Protein AF-A0A4Q9LSF8-F1 (afdb_monomer)

Structure (mmCIF, N/CA/C/O backbone):
data_AF-A0A4Q9LSF8-F1
#
_entry.id   AF-A0A4Q9LSF8-F1
#
loop_
_atom_site.group_PDB
_atom_site.id
_atom_site.type_symbol
_atom_site.label_atom_id
_atom_site.label_alt_id
_atom_site.label_comp_id
_atom_site.label_asym_id
_atom_site.label_entity_id
_atom_site.label_seq_id
_atom_site.pdbx_PDB_ins_code
_atom_site.Cartn_x
_atom_site.Cartn_y
_atom_site.Cartn_z
_atom_site.occupancy
_atom_site.B_iso_or_equiv
_atom_site.auth_seq_id
_atom_site.auth_comp_id
_atom_site.auth_asym_id
_atom_site.auth_atom_id
_atom_site.pdbx_PDB_model_num
ATOM 1 N N . MET A 1 1 ? -13.820 -5.764 39.969 1.00 56.66 1 MET A N 1
ATOM 2 C CA . MET A 1 1 ? -13.776 -4.444 39.281 1.00 56.66 1 MET A CA 1
ATOM 3 C C . MET A 1 1 ? -12.394 -4.063 38.741 1.00 56.66 1 MET A C 1
ATOM 5 O O . MET A 1 1 ? -12.336 -3.647 37.595 1.00 56.66 1 MET A O 1
ATOM 9 N N . LYS A 1 2 ? -11.293 -4.203 39.503 1.00 59.56 2 LYS A N 1
ATOM 10 C CA . LYS A 1 2 ? -9.939 -3.815 39.040 1.00 59.56 2 LYS A CA 1
ATOM 11 C C . LYS A 1 2 ? -9.401 -4.646 37.854 1.00 59.56 2 LYS A C 1
ATOM 13 O O . LYS A 1 2 ? -8.678 -4.097 37.035 1.00 59.56 2 LYS A O 1
ATOM 18 N N . ILE A 1 3 ? -9.777 -5.927 37.745 1.00 64.69 3 ILE A N 1
ATOM 19 C CA . ILE A 1 3 ? -9.325 -6.841 36.671 1.00 64.69 3 ILE A CA 1
ATOM 20 C C . ILE A 1 3 ? -9.907 -6.430 35.307 1.00 64.69 3 ILE A C 1
ATOM 22 O O . ILE A 1 3 ? -9.143 -6.080 34.416 1.00 64.69 3 ILE A O 1
ATOM 26 N N . LYS A 1 4 ? -11.240 -6.299 35.198 1.00 71.06 4 LYS A N 1
ATOM 27 C CA . LYS A 1 4 ? -11.923 -5.825 33.973 1.00 71.06 4 LYS A CA 1
ATOM 28 C C . LYS A 1 4 ? -11.431 -4.460 33.470 1.00 71.06 4 LYS A C 1
ATOM 30 O O . LYS A 1 4 ? -11.462 -4.186 32.277 1.00 71.06 4 LYS A O 1
ATOM 35 N N . GLN A 1 5 ? -10.999 -3.583 34.379 1.00 73.19 5 GLN A N 1
ATOM 36 C CA . GLN A 1 5 ? -10.502 -2.253 34.016 1.00 73.19 5 GLN A CA 1
ATOM 37 C C . GLN A 1 5 ? -9.076 -2.311 33.441 1.00 73.19 5 GLN A C 1
ATOM 39 O O . GLN A 1 5 ? -8.808 -1.658 32.438 1.00 73.19 5 GLN A O 1
ATOM 44 N N . LYS A 1 6 ? -8.199 -3.152 34.010 1.00 77.00 6 LYS A N 1
ATOM 45 C CA . LYS A 1 6 ? -6.859 -3.419 33.456 1.00 77.00 6 LYS A CA 1
ATOM 46 C C . LYS A 1 6 ? -6.913 -4.126 32.099 1.00 77.00 6 LYS A C 1
ATOM 48 O O . LYS A 1 6 ? -6.093 -3.832 31.235 1.00 77.00 6 LYS A O 1
ATOM 53 N N . GLU A 1 7 ? -7.862 -5.043 31.914 1.00 81.94 7 GLU A N 1
ATOM 54 C CA . GLU A 1 7 ? -8.099 -5.697 30.621 1.00 81.94 7 GLU A CA 1
ATOM 55 C C . GLU A 1 7 ? -8.477 -4.661 29.562 1.00 81.94 7 GLU A C 1
ATOM 57 O O . GLU A 1 7 ? -7.779 -4.539 28.564 1.00 81.94 7 GLU A O 1
ATOM 62 N N . LEU A 1 8 ? -9.470 -3.809 29.841 1.00 81.50 8 LEU A N 1
ATOM 63 C CA . LEU A 1 8 ? -9.887 -2.753 28.916 1.00 81.50 8 LEU A CA 1
ATOM 64 C C . LEU A 1 8 ? -8.752 -1.777 28.551 1.00 81.50 8 LEU A C 1
ATOM 66 O O . LEU A 1 8 ? -8.621 -1.394 27.389 1.00 81.50 8 LEU A O 1
ATOM 70 N N . GLU A 1 9 ? -7.924 -1.369 29.517 1.00 83.44 9 GLU A N 1
ATOM 71 C CA . GLU A 1 9 ? -6.750 -0.518 29.261 1.00 83.44 9 GLU A CA 1
ATOM 72 C C . GLU A 1 9 ? -5.745 -1.199 28.322 1.00 83.44 9 GLU A C 1
ATOM 74 O O . GLU A 1 9 ? -5.256 -0.575 27.374 1.00 83.44 9 GLU A O 1
ATOM 79 N N . LYS A 1 10 ? -5.475 -2.493 28.537 1.00 85.56 10 LYS A N 1
ATOM 80 C CA . LYS A 1 10 ? -4.587 -3.292 27.683 1.00 85.56 10 LYS A CA 1
ATOM 81 C C . LYS A 1 10 ? -5.134 -3.389 26.256 1.00 85.56 10 LYS A C 1
ATOM 83 O O . LYS A 1 10 ? -4.373 -3.207 25.302 1.00 85.56 10 LYS A O 1
ATOM 88 N N . SER A 1 11 ? -6.434 -3.612 26.105 1.00 85.94 11 SER A N 1
ATOM 89 C CA . SER A 1 11 ? -7.109 -3.722 24.809 1.00 85.94 11 SER A CA 1
ATOM 90 C C . SER A 1 11 ? -7.107 -2.391 24.061 1.00 85.94 11 SER A C 1
ATOM 92 O O . SER A 1 11 ? -6.753 -2.345 22.883 1.00 85.94 11 SER A O 1
ATOM 94 N N . LEU A 1 12 ? -7.389 -1.275 24.744 1.00 86.69 12 LEU A N 1
ATOM 95 C CA . LEU A 1 12 ? -7.301 0.068 24.159 1.00 86.69 12 LEU A CA 1
ATOM 96 C C . LEU A 1 12 ? -5.871 0.412 23.724 1.00 86.69 12 LEU A C 1
ATOM 98 O O . LEU A 1 12 ? -5.681 0.981 22.649 1.00 86.69 12 LEU A O 1
ATOM 102 N N . LEU A 1 13 ? -4.860 0.036 24.513 1.00 86.69 13 LEU A N 1
ATOM 103 C CA . LEU A 1 13 ? -3.456 0.212 24.142 1.00 86.69 13 LEU A CA 1
ATOM 104 C C . LEU A 1 13 ? -3.092 -0.624 22.906 1.00 86.69 13 LEU A C 1
ATOM 106 O O . LEU A 1 13 ? -2.407 -0.129 22.009 1.00 86.69 13 LEU A O 1
ATOM 110 N N . LYS A 1 14 ? -3.570 -1.873 22.833 1.00 87.31 14 LYS A N 1
ATOM 111 C CA . LYS A 1 14 ? -3.391 -2.748 21.667 1.00 87.31 14 LYS A CA 1
ATOM 112 C C . LYS A 1 14 ? -4.044 -2.143 20.422 1.00 87.31 14 LYS A C 1
ATOM 114 O O . LYS A 1 14 ? -3.377 -2.000 19.402 1.00 87.31 14 LYS A O 1
ATOM 119 N N . ALA A 1 15 ? -5.292 -1.692 20.529 1.00 87.25 15 ALA A N 1
ATOM 120 C CA . ALA A 1 15 ? -6.015 -1.025 19.449 1.00 87.25 15 ALA A CA 1
ATOM 121 C C . ALA A 1 15 ? -5.298 0.241 18.968 1.00 87.25 15 ALA A C 1
ATOM 123 O O . ALA A 1 15 ? -5.149 0.464 17.769 1.00 87.25 15 ALA A O 1
ATOM 124 N N . ASN A 1 16 ? -4.792 1.050 19.903 1.00 88.62 16 ASN A N 1
ATOM 125 C CA . ASN A 1 16 ? -4.020 2.243 19.577 1.00 88.62 16 ASN A CA 1
ATOM 126 C C . ASN A 1 16 ? -2.794 1.898 18.725 1.00 88.62 16 ASN A C 1
ATOM 128 O O . ASN A 1 16 ? -2.563 2.549 17.712 1.00 88.62 16 ASN A O 1
ATOM 132 N N . LYS A 1 17 ? -2.047 0.851 19.102 1.00 86.88 17 LYS A N 1
ATOM 133 C CA . LYS A 1 17 ? -0.884 0.369 18.342 1.00 86.88 17 LYS A CA 1
ATOM 134 C C . LYS A 1 17 ? -1.282 -0.118 16.945 1.00 86.88 17 LYS A C 1
ATOM 136 O O . LYS A 1 17 ? -0.677 0.324 15.974 1.00 86.88 17 LYS A O 1
ATOM 141 N N . VAL A 1 18 ? -2.324 -0.948 16.858 1.00 87.44 18 VAL A N 1
ATOM 142 C CA . VAL A 1 18 ? -2.847 -1.538 15.609 1.00 87.44 18 VAL A CA 1
ATOM 143 C C . VAL A 1 18 ? -3.273 -0.471 14.595 1.00 87.44 18 VAL A C 1
ATOM 145 O O . VAL A 1 18 ? -2.961 -0.583 13.407 1.00 87.44 18 VAL A O 1
ATOM 148 N N . PHE A 1 19 ? -3.959 0.583 15.049 1.00 86.00 19 PHE A N 1
ATOM 149 C CA . PHE A 1 19 ? -4.431 1.653 14.169 1.00 86.00 19 PHE A CA 1
ATOM 150 C C . PHE A 1 19 ? -3.403 2.781 13.952 1.00 86.00 19 PHE A C 1
ATOM 152 O O . PHE A 1 19 ? -3.472 3.436 12.916 1.00 86.00 19 PHE A O 1
ATOM 159 N N . ARG A 1 20 ? -2.445 3.027 14.870 1.00 80.81 20 ARG A N 1
ATOM 160 C CA . ARG A 1 20 ? -1.421 4.088 14.709 1.00 80.81 20 ARG A CA 1
ATOM 161 C C . ARG A 1 20 ? -0.368 3.745 13.668 1.00 80.81 20 ARG A C 1
ATOM 163 O O . ARG A 1 20 ? 0.076 4.651 12.970 1.00 80.81 20 ARG A O 1
ATOM 170 N N . ARG A 1 21 ? 0.118 2.501 13.631 1.00 64.25 21 ARG A N 1
ATOM 171 C CA . ARG A 1 21 ? 1.278 2.127 12.810 1.00 64.25 21 ARG A CA 1
ATOM 172 C C . ARG A 1 21 ? 1.273 0.659 12.392 1.00 64.25 21 ARG A C 1
ATOM 174 O O . ARG A 1 21 ? 0.663 -0.198 13.020 1.00 64.25 21 ARG A O 1
ATOM 181 N N . SER A 1 22 ? 2.012 0.425 11.311 1.00 51.91 22 SER A N 1
ATOM 182 C CA . SER A 1 22 ? 2.206 -0.795 10.529 1.00 51.91 22 SER A CA 1
ATOM 183 C C . SER A 1 22 ? 2.937 -1.932 11.251 1.00 51.91 22 SER A C 1
ATOM 185 O O . SER A 1 22 ? 3.918 -2.463 10.736 1.00 51.91 22 SER A O 1
ATOM 187 N N . ILE A 1 23 ? 2.505 -2.314 12.450 1.00 44.47 23 ILE A N 1
ATOM 188 C CA . ILE A 1 23 ? 3.056 -3.500 13.115 1.00 44.47 23 ILE A CA 1
ATOM 189 C C . ILE A 1 23 ? 2.324 -4.720 12.553 1.00 44.47 23 ILE A C 1
ATOM 191 O O . ILE A 1 23 ? 1.131 -4.875 12.778 1.00 44.47 23 ILE A O 1
ATOM 195 N N . ASP A 1 24 ? 3.038 -5.509 11.743 1.00 60.03 24 ASP A N 1
ATOM 196 C CA . ASP A 1 24 ? 2.586 -6.752 11.096 1.00 60.03 24 ASP A CA 1
ATOM 197 C C . ASP A 1 24 ? 1.171 -6.728 10.500 1.00 60.03 24 ASP A C 1
ATOM 199 O O . ASP A 1 24 ? 0.430 -7.707 10.519 1.00 60.03 24 ASP A O 1
ATOM 203 N N . GLN A 1 25 ? 0.828 -5.611 9.863 1.00 71.12 25 GLN A N 1
ATOM 204 C CA . GLN A 1 25 ? -0.471 -5.452 9.223 1.00 71.12 25 GLN A CA 1
ATOM 205 C C . GLN A 1 25 ? -0.646 -6.486 8.112 1.00 71.12 25 GLN A C 1
ATOM 207 O O . GLN A 1 25 ? 0.226 -6.651 7.247 1.00 71.12 25 GLN A O 1
ATOM 212 N N . ARG A 1 26 ? -1.770 -7.196 8.158 1.00 86.62 26 ARG A N 1
ATOM 213 C CA . ARG A 1 26 ? -2.235 -8.024 7.048 1.00 86.62 26 ARG A CA 1
ATOM 214 C C . ARG A 1 26 ? -2.789 -7.111 5.956 1.00 86.62 26 ARG A C 1
ATOM 216 O O . ARG A 1 26 ? -3.174 -5.970 6.217 1.00 86.62 26 ARG A O 1
ATOM 223 N N . ILE A 1 27 ? -2.772 -7.604 4.725 1.00 89.75 27 ILE A N 1
ATOM 224 C CA . ILE A 1 27 ? -3.448 -6.939 3.614 1.00 89.75 27 ILE A CA 1
ATOM 225 C C . ILE A 1 27 ? -4.905 -7.387 3.656 1.00 89.75 27 ILE A C 1
ATOM 227 O O . ILE A 1 27 ? -5.161 -8.582 3.759 1.00 89.75 27 ILE A O 1
ATOM 231 N N . TYR A 1 28 ? -5.828 -6.433 3.579 1.00 91.31 28 TYR A N 1
ATOM 232 C CA . TYR A 1 28 ? -7.262 -6.690 3.497 1.00 91.31 28 TYR A CA 1
ATOM 233 C C . TYR A 1 28 ? -7.828 -5.927 2.299 1.00 91.31 28 TYR A C 1
ATOM 235 O O . TYR A 1 28 ? -7.516 -4.745 2.134 1.00 91.31 28 TYR A O 1
ATOM 243 N N . GLY A 1 29 ? -8.654 -6.583 1.483 1.00 90.81 29 GLY A N 1
ATOM 244 C CA . GLY A 1 29 ? -9.395 -5.942 0.388 1.00 90.81 29 GLY A CA 1
ATOM 245 C C . GLY A 1 29 ? -8.523 -5.547 -0.810 1.00 90.81 29 GLY A C 1
ATOM 246 O O . GLY A 1 29 ? -8.881 -4.647 -1.571 1.00 90.81 29 GLY A O 1
ATOM 247 N N . ARG A 1 30 ? -7.342 -6.166 -0.939 1.00 95.06 30 ARG A N 1
ATOM 248 C CA . ARG A 1 30 ? -6.373 -5.963 -2.037 1.00 95.06 30 ARG A CA 1
ATOM 249 C C . ARG A 1 30 ? -5.757 -7.271 -2.518 1.00 95.06 30 ARG A C 1
ATOM 251 O O . ARG A 1 30 ? -4.610 -7.313 -2.961 1.00 95.06 30 ARG A O 1
ATOM 258 N N . GLU A 1 31 ? -6.484 -8.370 -2.375 1.00 93.00 31 GLU A N 1
ATOM 259 C CA . GLU A 1 31 ? -6.023 -9.722 -2.684 1.00 93.00 31 GLU A CA 1
ATOM 260 C C . GLU A 1 31 ? -5.691 -9.853 -4.176 1.00 93.00 31 GLU A C 1
ATOM 262 O O . GLU A 1 31 ? -4.664 -10.428 -4.540 1.00 93.00 31 GLU A O 1
ATOM 267 N N . HIS A 1 32 ? -6.513 -9.248 -5.037 1.00 93.88 32 HIS A N 1
ATOM 268 C CA . HIS A 1 32 ? -6.314 -9.240 -6.483 1.00 93.88 32 HIS A CA 1
ATOM 269 C C . HIS A 1 32 ? -5.059 -8.453 -6.899 1.00 93.88 32 HIS A C 1
ATOM 271 O O . HIS A 1 32 ? -4.228 -8.972 -7.645 1.00 93.88 32 HIS A O 1
ATOM 277 N N . GLU A 1 33 ? -4.877 -7.228 -6.398 1.00 95.31 33 GLU A N 1
ATOM 278 C CA . GLU A 1 33 ? -3.698 -6.404 -6.693 1.00 95.31 33 GLU A CA 1
ATOM 279 C C . GLU A 1 33 ? -2.426 -7.052 -6.140 1.00 95.31 33 GLU A C 1
ATOM 281 O O . GLU A 1 33 ? -1.408 -7.120 -6.823 1.00 95.31 33 GLU A O 1
ATOM 286 N N . THR A 1 34 ? -2.502 -7.593 -4.922 1.00 94.56 34 THR A N 1
ATOM 287 C CA . THR A 1 34 ? -1.402 -8.320 -4.274 1.00 94.56 34 THR A CA 1
ATOM 288 C C . THR A 1 34 ? -0.979 -9.531 -5.096 1.00 94.56 34 THR A C 1
ATOM 290 O O . THR A 1 34 ? 0.217 -9.770 -5.254 1.00 94.56 34 THR A O 1
ATOM 293 N N . ARG A 1 35 ? -1.939 -10.288 -5.643 1.00 94.75 35 ARG A N 1
ATOM 294 C CA . ARG A 1 35 ? -1.655 -11.420 -6.530 1.00 94.75 35 ARG A CA 1
ATOM 295 C C . ARG A 1 35 ? -0.911 -10.967 -7.787 1.00 94.75 35 ARG A C 1
ATOM 297 O O . ARG A 1 35 ? 0.129 -11.537 -8.083 1.00 94.75 35 ARG A O 1
ATOM 304 N N . LYS A 1 36 ? -1.360 -9.899 -8.453 1.00 94.19 36 LYS A N 1
ATOM 305 C CA . LYS A 1 36 ? -0.671 -9.354 -9.637 1.00 94.19 36 LYS A CA 1
ATOM 306 C C . LYS A 1 36 ? 0.755 -8.882 -9.343 1.00 94.19 36 LYS A C 1
ATOM 308 O O . LYS A 1 36 ? 1.649 -9.092 -10.154 1.00 94.19 36 LYS A O 1
ATOM 313 N N . ILE A 1 37 ? 0.985 -8.260 -8.183 1.00 94.44 37 ILE A N 1
ATOM 314 C CA . ILE A 1 37 ? 2.336 -7.848 -7.766 1.00 94.44 37 ILE A CA 1
ATOM 315 C C . ILE A 1 37 ? 3.226 -9.084 -7.561 1.00 94.44 37 ILE A C 1
ATOM 317 O O . ILE A 1 37 ? 4.374 -9.078 -7.994 1.00 94.44 37 ILE A O 1
ATOM 321 N N . LYS A 1 38 ? 2.706 -10.154 -6.943 1.00 94.06 38 LYS A N 1
ATOM 322 C CA . LYS A 1 38 ? 3.436 -11.425 -6.779 1.00 94.06 38 LYS A CA 1
ATOM 323 C C . LYS A 1 38 ? 3.755 -12.088 -8.115 1.00 94.06 38 LYS A C 1
ATOM 325 O O . LYS A 1 38 ? 4.907 -12.431 -8.343 1.00 94.06 38 LYS A O 1
ATOM 330 N N . GLU A 1 39 ? 2.770 -12.180 -9.005 1.00 92.88 39 GLU A N 1
ATOM 331 C CA . GLU A 1 39 ? 2.957 -12.702 -10.364 1.00 92.88 39 GLU A CA 1
ATOM 332 C C . GLU A 1 39 ? 4.051 -11.920 -11.096 1.00 92.88 39 GLU A C 1
ATOM 334 O O . GLU A 1 39 ? 4.954 -12.520 -11.665 1.00 92.88 39 GLU A O 1
ATOM 339 N N . PHE A 1 40 ? 4.054 -10.587 -10.998 1.00 92.44 40 PHE A N 1
ATOM 340 C CA . PHE A 1 40 ? 5.114 -9.767 -11.586 1.00 92.44 40 PHE A CA 1
ATOM 341 C C . PHE A 1 40 ? 6.507 -10.077 -11.011 1.00 92.44 40 PHE A C 1
ATOM 343 O O . PHE A 1 40 ? 7.488 -10.137 -11.751 1.00 92.44 40 PHE A O 1
ATOM 350 N N . ILE A 1 41 ? 6.608 -10.291 -9.696 1.00 90.88 41 ILE A N 1
ATOM 351 C CA . ILE A 1 41 ? 7.874 -10.644 -9.038 1.00 90.88 41 ILE A CA 1
ATOM 352 C C . ILE A 1 41 ? 8.390 -12.002 -9.521 1.00 90.88 41 ILE A C 1
ATOM 354 O O . ILE A 1 41 ? 9.606 -12.176 -9.622 1.00 90.88 41 ILE A O 1
ATOM 358 N N . GLU A 1 42 ? 7.496 -12.942 -9.815 1.00 89.12 42 GLU A N 1
ATOM 359 C CA . GLU A 1 42 ? 7.831 -14.275 -10.324 1.00 89.12 42 GLU A CA 1
ATOM 360 C C . GLU A 1 42 ? 8.178 -14.254 -11.817 1.00 89.12 42 GLU A C 1
ATOM 362 O O . GLU A 1 42 ? 9.129 -14.915 -12.237 1.00 89.12 42 GLU A O 1
ATOM 367 N N . THR A 1 43 ? 7.479 -13.440 -12.615 1.00 80.75 43 THR A N 1
ATOM 368 C CA . THR A 1 43 ? 7.860 -13.183 -14.009 1.00 80.75 43 THR A CA 1
ATOM 369 C C . THR A 1 43 ? 9.245 -12.526 -14.077 1.00 80.75 43 THR A C 1
ATOM 371 O O . THR A 1 43 ? 9.716 -11.956 -13.096 1.00 80.75 43 THR A O 1
ATOM 374 N N . GLY A 1 44 ? 9.959 -12.669 -15.198 1.00 68.19 44 GLY A N 1
ATOM 375 C CA . GLY A 1 44 ? 11.333 -12.176 -15.389 1.00 68.19 44 GLY A CA 1
ATOM 376 C C . GLY A 1 44 ? 11.486 -10.642 -15.336 1.00 68.19 44 GLY A C 1
ATOM 377 O O . GLY A 1 44 ? 10.852 -9.952 -14.550 1.00 68.19 44 GLY A O 1
ATOM 378 N N . SER A 1 45 ? 12.377 -10.059 -16.132 1.00 75.00 45 SER A N 1
ATOM 379 C CA . SER A 1 45 ? 12.606 -8.604 -16.122 1.00 75.00 45 SER A CA 1
ATOM 380 C C . SER A 1 45 ? 11.393 -7.806 -16.632 1.00 75.00 45 SER A C 1
ATOM 382 O O . SER A 1 45 ? 10.626 -8.276 -17.471 1.00 75.00 45 SER A O 1
ATOM 384 N N . GLY A 1 46 ? 11.207 -6.576 -16.139 1.00 89.81 46 GLY A N 1
ATOM 385 C CA . GLY A 1 46 ? 10.100 -5.728 -16.583 1.00 89.81 46 GLY A CA 1
ATOM 386 C C . GLY A 1 46 ? 9.848 -4.501 -15.712 1.00 89.81 46 GLY A C 1
ATOM 387 O O . GLY A 1 46 ? 10.508 -4.286 -14.695 1.00 89.81 46 GLY A O 1
ATOM 388 N N . ILE A 1 47 ? 8.867 -3.698 -16.128 1.00 92.69 47 ILE A N 1
ATOM 389 C CA . ILE A 1 47 ? 8.390 -2.517 -15.401 1.00 92.69 47 ILE A CA 1
ATOM 390 C C . ILE A 1 47 ? 6.916 -2.735 -15.067 1.00 92.69 47 ILE A C 1
ATOM 392 O O . ILE A 1 47 ? 6.102 -2.889 -15.976 1.00 92.69 47 ILE A O 1
ATOM 396 N N . LEU A 1 48 ? 6.579 -2.714 -13.782 1.00 94.75 48 LEU A N 1
ATOM 397 C CA . LEU A 1 48 ? 5.213 -2.725 -13.275 1.00 94.75 48 LEU A CA 1
ATOM 398 C C . LEU A 1 48 ? 4.835 -1.320 -12.826 1.00 94.75 48 LEU A C 1
ATOM 400 O O . LEU A 1 48 ? 5.435 -0.786 -11.893 1.00 94.75 48 LEU A O 1
ATOM 404 N N . ASN A 1 49 ? 3.803 -0.747 -13.432 1.00 95.06 49 ASN A N 1
ATOM 405 C CA . ASN A 1 49 ? 3.283 0.538 -12.995 1.00 95.06 49 ASN A CA 1
ATOM 406 C C . ASN A 1 49 ? 2.020 0.382 -12.148 1.00 95.06 49 ASN A C 1
ATOM 408 O O . ASN A 1 49 ? 0.999 -0.138 -12.591 1.00 95.06 49 ASN A O 1
ATOM 412 N N . ILE A 1 50 ? 2.071 0.882 -10.924 1.00 96.06 50 ILE A N 1
ATOM 413 C CA . ILE A 1 50 ? 0.967 0.873 -9.976 1.00 96.06 50 ILE A CA 1
ATOM 414 C C . ILE A 1 50 ? 0.410 2.287 -9.877 1.00 96.06 50 ILE A C 1
ATOM 416 O O . ILE A 1 50 ? 1.134 3.223 -9.543 1.00 96.06 50 ILE A O 1
ATOM 420 N N . CYS A 1 51 ? -0.888 2.445 -10.117 1.00 95.00 51 CYS A N 1
ATOM 421 C CA . CYS A 1 51 ? -1.558 3.739 -10.024 1.00 95.00 51 CYS A CA 1
ATOM 422 C C . CYS A 1 51 ? -2.810 3.671 -9.142 1.00 95.00 51 CYS A C 1
ATOM 424 O O . CYS A 1 51 ? -3.293 2.588 -8.814 1.00 95.00 51 CYS A O 1
ATOM 426 N N . GLY A 1 52 ? -3.362 4.821 -8.754 1.00 93.44 52 GLY A N 1
ATOM 427 C CA . GLY A 1 52 ? -4.621 4.904 -8.013 1.00 93.44 52 GLY A CA 1
ATOM 428 C C . GLY A 1 52 ? -4.618 6.004 -6.961 1.00 93.44 52 GLY A C 1
ATOM 429 O O . GLY A 1 52 ? -3.581 6.581 -6.650 1.00 93.44 52 GLY A O 1
ATOM 430 N N . ASN A 1 53 ? -5.768 6.273 -6.352 1.00 91.31 53 ASN A N 1
ATOM 431 C CA . ASN A 1 53 ? -5.910 7.425 -5.460 1.00 91.31 53 ASN A CA 1
ATOM 432 C C . ASN A 1 53 ? -4.995 7.347 -4.217 1.00 91.31 53 ASN A C 1
ATOM 434 O O . ASN A 1 53 ? -4.619 6.254 -3.767 1.00 91.31 53 ASN A O 1
ATOM 438 N N . PRO A 1 54 ? -4.635 8.492 -3.614 1.00 91.25 54 PRO A N 1
ATOM 439 C CA . PRO A 1 54 ? -4.003 8.514 -2.302 1.00 91.25 54 PRO A CA 1
ATOM 440 C C . PRO A 1 54 ? -4.832 7.736 -1.274 1.00 91.25 54 PRO A C 1
ATOM 442 O O . PRO A 1 54 ? -6.060 7.779 -1.282 1.00 91.25 54 PRO A O 1
ATOM 445 N N . GLY A 1 55 ? -4.157 6.991 -0.397 1.00 88.94 55 GLY A N 1
ATOM 446 C CA . GLY A 1 55 ? -4.839 6.221 0.648 1.00 88.94 55 GLY A CA 1
ATOM 447 C C . GLY A 1 55 ? -5.472 4.897 0.205 1.00 88.94 55 GLY A C 1
ATOM 448 O O . GLY A 1 55 ? -5.993 4.177 1.050 1.00 88.94 55 GLY A O 1
ATOM 449 N N . SER A 1 56 ? -5.359 4.506 -1.070 1.00 91.88 56 SER A N 1
ATOM 450 C CA . SER A 1 56 ? -5.877 3.221 -1.575 1.00 91.88 56 SER A CA 1
ATOM 451 C C . SER A 1 56 ? -5.036 1.993 -1.194 1.00 91.88 56 SER A C 1
ATOM 453 O O . SER A 1 56 ? -5.474 0.864 -1.410 1.00 91.88 56 SER A O 1
ATOM 455 N N . GLY A 1 57 ? -3.849 2.188 -0.606 1.00 91.31 57 GLY A N 1
ATOM 456 C CA . GLY A 1 57 ? -2.995 1.109 -0.094 1.00 91.31 57 GLY A CA 1
ATOM 457 C C . GLY A 1 57 ? -1.854 0.653 -1.011 1.00 91.31 57 GLY A C 1
ATOM 458 O O . GLY A 1 57 ? -1.227 -0.350 -0.689 1.00 91.31 57 GLY A O 1
ATOM 459 N N . LYS A 1 58 ? -1.548 1.383 -2.095 1.00 94.62 58 LYS A N 1
ATOM 460 C CA . LYS A 1 58 ? -0.488 1.055 -3.076 1.00 94.62 58 LYS A CA 1
ATOM 461 C C . LYS A 1 58 ? 0.863 0.716 -2.427 1.00 94.62 58 LYS A C 1
ATOM 463 O O . LYS A 1 58 ? 1.283 -0.438 -2.437 1.00 94.62 58 LYS A O 1
ATOM 468 N N . THR A 1 59 ? 1.493 1.708 -1.790 1.00 93.81 59 THR A N 1
ATOM 469 C CA . THR A 1 59 ? 2.801 1.583 -1.125 1.00 93.81 59 THR A CA 1
ATOM 470 C C . THR A 1 59 ? 2.790 0.486 -0.067 1.00 93.81 59 THR A C 1
ATOM 472 O O . THR A 1 59 ? 3.711 -0.319 0.011 1.00 93.81 59 THR A O 1
ATOM 475 N N . PHE A 1 60 ? 1.709 0.399 0.714 1.00 92.31 60 PHE A N 1
ATOM 476 C CA . PHE A 1 60 ? 1.567 -0.628 1.741 1.00 92.31 60 PHE A CA 1
ATOM 477 C C . PHE A 1 60 ? 1.577 -2.046 1.151 1.00 92.31 60 PHE A C 1
ATOM 479 O O . PHE A 1 60 ? 2.311 -2.899 1.646 1.00 92.31 60 PHE A O 1
ATOM 486 N N . CYS A 1 61 ? 0.806 -2.298 0.089 1.00 94.00 61 CYS A N 1
ATOM 487 C CA . CYS A 1 61 ? 0.742 -3.618 -0.537 1.00 94.00 61 CYS A CA 1
ATOM 488 C C . CYS A 1 61 ? 2.088 -4.008 -1.153 1.00 94.00 61 CYS A C 1
ATOM 490 O O . CYS A 1 61 ? 2.555 -5.119 -0.916 1.00 94.00 61 CYS A O 1
ATOM 492 N N . VAL A 1 62 ? 2.745 -3.087 -1.868 1.00 94.81 62 VAL A N 1
ATOM 493 C CA . VAL A 1 62 ? 4.066 -3.326 -2.473 1.00 94.81 62 VAL A CA 1
ATOM 494 C C . VAL A 1 62 ? 5.097 -3.687 -1.408 1.00 94.81 62 VAL A C 1
ATOM 496 O O . VAL A 1 62 ? 5.677 -4.768 -1.461 1.00 94.81 62 VAL A O 1
ATOM 499 N N . LEU A 1 63 ? 5.272 -2.841 -0.389 1.00 93.31 63 LEU A N 1
ATOM 500 C CA . LEU A 1 63 ? 6.255 -3.083 0.671 1.00 93.31 63 LEU A CA 1
ATOM 501 C C . LEU A 1 63 ? 5.968 -4.372 1.448 1.00 93.31 63 LEU A C 1
ATOM 503 O O . LEU A 1 63 ? 6.891 -5.064 1.873 1.00 93.31 63 LEU A O 1
ATOM 507 N N . LYS A 1 64 ? 4.689 -4.720 1.632 1.00 92.19 64 LYS A N 1
ATOM 508 C CA . LYS A 1 64 ? 4.307 -5.949 2.329 1.00 92.19 64 LYS A CA 1
ATOM 509 C C . LYS A 1 64 ? 4.611 -7.196 1.502 1.00 92.19 64 LYS A C 1
ATOM 511 O O . LYS A 1 64 ? 5.101 -8.170 2.071 1.00 92.19 64 LYS A O 1
ATOM 516 N N . VAL A 1 65 ? 4.339 -7.178 0.196 1.00 93.19 65 VAL A N 1
ATOM 517 C CA . VAL A 1 65 ? 4.678 -8.288 -0.709 1.00 93.19 65 VAL A CA 1
ATOM 518 C C . VAL A 1 65 ? 6.193 -8.467 -0.799 1.00 93.19 65 VAL A C 1
ATOM 520 O O . VAL A 1 65 ? 6.681 -9.592 -0.755 1.00 93.19 65 VAL A O 1
ATOM 523 N N . LEU A 1 66 ? 6.933 -7.361 -0.842 1.00 92.62 66 LEU A N 1
ATOM 524 C CA . LEU A 1 66 ? 8.386 -7.349 -0.982 1.00 92.62 66 LEU A CA 1
ATOM 525 C C . LEU A 1 66 ? 9.157 -7.539 0.332 1.00 92.62 66 LEU A C 1
ATOM 527 O O . LEU A 1 66 ? 10.385 -7.542 0.304 1.00 92.62 66 LEU A O 1
ATOM 531 N N . LYS A 1 67 ? 8.483 -7.735 1.476 1.00 90.06 67 LYS A N 1
ATOM 532 C CA . LYS A 1 67 ? 9.107 -7.798 2.818 1.00 90.06 67 LYS A CA 1
ATOM 533 C C . LYS A 1 67 ? 10.315 -8.749 2.902 1.00 90.06 67 LYS A C 1
ATOM 535 O O . LYS A 1 67 ? 11.236 -8.475 3.661 1.00 90.06 67 LYS A O 1
ATOM 540 N N . ASN A 1 68 ? 10.309 -9.836 2.126 1.00 88.44 68 ASN A N 1
ATOM 541 C CA .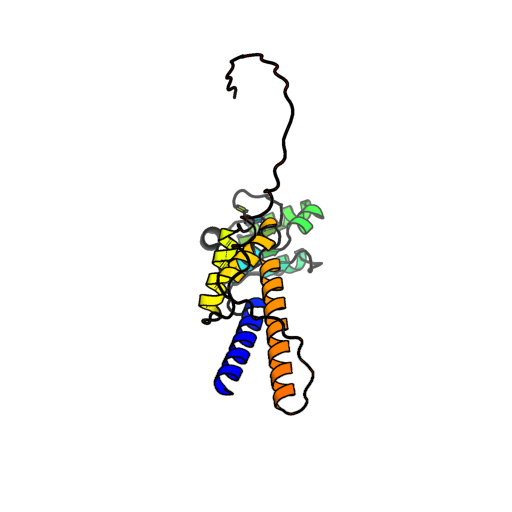 ASN A 1 68 ? 11.361 -10.862 2.114 1.00 88.44 68 ASN A CA 1
ATOM 542 C C . ASN A 1 68 ? 12.218 -10.845 0.834 1.00 88.44 68 ASN A C 1
ATOM 544 O O . ASN A 1 68 ? 12.898 -11.821 0.530 1.00 88.44 68 ASN A O 1
ATOM 548 N N . THR A 1 69 ? 12.157 -9.768 0.055 1.00 89.88 69 THR A N 1
ATOM 549 C CA . THR A 1 69 ? 12.916 -9.603 -1.190 1.00 89.88 69 THR A CA 1
ATOM 550 C C . THR A 1 69 ? 13.951 -8.497 -1.022 1.00 89.88 69 THR A C 1
ATOM 552 O O . THR A 1 69 ? 13.734 -7.556 -0.263 1.00 89.88 69 THR A O 1
ATOM 555 N N . ASN A 1 70 ? 15.085 -8.601 -1.715 1.00 92.12 70 ASN A N 1
ATOM 556 C CA . ASN A 1 70 ? 16.067 -7.521 -1.755 1.00 92.12 70 ASN A CA 1
ATOM 557 C C . ASN A 1 70 ? 15.667 -6.523 -2.847 1.00 92.12 70 ASN A C 1
ATOM 559 O O . ASN A 1 70 ? 15.660 -6.877 -4.026 1.00 92.12 70 ASN A O 1
ATOM 563 N N . PHE A 1 71 ? 15.337 -5.297 -2.452 1.00 94.75 71 PHE A N 1
ATOM 564 C CA . PHE A 1 71 ? 14.975 -4.217 -3.364 1.00 94.75 71 PHE A CA 1
ATOM 565 C C . PHE A 1 71 ? 15.502 -2.878 -2.850 1.00 94.75 71 PHE A C 1
ATOM 567 O O . PHE A 1 71 ? 15.678 -2.688 -1.646 1.00 94.75 71 PHE A O 1
ATOM 574 N N . LEU A 1 72 ? 15.724 -1.941 -3.769 1.00 95.25 72 LEU A N 1
ATOM 575 C CA . LEU A 1 72 ? 15.924 -0.535 -3.441 1.00 95.25 72 LEU A CA 1
ATOM 576 C C . LEU A 1 72 ? 14.566 0.164 -3.400 1.00 95.25 72 LEU A C 1
ATOM 578 O O . LEU A 1 72 ? 13.802 0.062 -4.357 1.00 95.25 72 LEU A O 1
ATOM 582 N N . TYR A 1 73 ? 14.275 0.890 -2.326 1.00 95.44 73 TYR A N 1
ATOM 583 C CA . TYR A 1 73 ? 13.101 1.752 -2.240 1.00 95.44 73 TYR A CA 1
ATOM 584 C C . TYR A 1 73 ? 13.521 3.210 -2.350 1.00 95.44 73 TYR A C 1
ATOM 586 O O . TYR A 1 73 ? 14.320 3.666 -1.541 1.00 95.44 73 TYR A O 1
ATOM 594 N N . VAL A 1 74 ? 12.934 3.940 -3.295 1.00 93.88 74 VAL A N 1
ATOM 595 C CA . VAL A 1 74 ? 13.182 5.370 -3.481 1.00 93.88 74 VAL A CA 1
ATOM 596 C C . VAL A 1 74 ? 11.856 6.117 -3.482 1.00 93.88 74 VAL A C 1
ATOM 598 O O . VAL A 1 74 ? 10.923 5.729 -4.184 1.00 93.88 74 VAL A O 1
ATOM 601 N N . ASN A 1 75 ? 11.764 7.204 -2.717 1.00 93.56 75 ASN A N 1
ATOM 602 C CA . ASN A 1 75 ? 10.591 8.074 -2.706 1.00 93.56 75 ASN A CA 1
ATOM 603 C C . ASN A 1 75 ? 10.908 9.401 -3.402 1.00 93.56 75 ASN A C 1
ATOM 605 O O . ASN A 1 75 ? 11.692 10.201 -2.892 1.00 93.56 75 ASN A O 1
ATOM 609 N N . CYS A 1 76 ? 10.243 9.674 -4.526 1.00 89.94 76 CYS A N 1
ATOM 610 C CA . CYS A 1 76 ? 10.491 10.867 -5.332 1.00 89.94 76 CYS A CA 1
ATOM 611 C C . CYS A 1 76 ? 10.037 12.193 -4.697 1.00 89.94 76 CYS A C 1
ATOM 613 O O . CYS A 1 76 ? 10.316 13.263 -5.243 1.00 89.94 76 CYS A O 1
ATOM 615 N N . LEU A 1 77 ? 9.316 12.159 -3.572 1.00 85.88 77 LEU A N 1
ATOM 616 C CA . LEU A 1 77 ? 9.013 13.359 -2.790 1.00 85.88 77 LEU A CA 1
ATOM 617 C C . LEU A 1 77 ? 10.147 13.765 -1.853 1.00 85.88 77 LEU A C 1
ATOM 619 O O . LEU A 1 77 ? 10.226 14.946 -1.524 1.00 85.88 77 LEU A O 1
ATOM 623 N N . VAL A 1 78 ? 10.943 12.799 -1.394 1.00 86.12 78 VAL A N 1
ATOM 624 C CA . VAL A 1 78 ? 11.919 12.983 -0.311 1.00 86.12 78 VAL A CA 1
ATOM 625 C C . VAL A 1 78 ? 13.338 13.032 -0.857 1.00 86.12 78 VAL A C 1
ATOM 627 O O . VAL A 1 78 ? 14.116 13.884 -0.445 1.00 86.12 78 VAL A O 1
ATOM 630 N N . GLU A 1 79 ? 13.663 12.142 -1.792 1.00 82.25 79 GLU A N 1
ATOM 631 C CA . GLU A 1 79 ? 15.021 11.997 -2.304 1.00 82.25 79 GLU A CA 1
ATOM 632 C C . GLU A 1 79 ? 15.306 13.002 -3.426 1.00 82.25 79 GLU A C 1
ATOM 634 O O . GLU A 1 79 ? 14.607 13.042 -4.442 1.00 82.25 79 GLU A O 1
ATOM 639 N N . GLU A 1 80 ? 16.368 13.794 -3.275 1.00 78.25 80 GLU A N 1
ATOM 640 C CA . GLU A 1 80 ? 16.788 14.773 -4.289 1.00 78.25 80 GLU A CA 1
ATOM 641 C C . GLU A 1 80 ? 17.637 14.127 -5.400 1.00 78.25 80 GLU A C 1
ATOM 643 O O . GLU A 1 80 ? 17.534 14.505 -6.571 1.00 78.25 80 GLU A O 1
ATOM 648 N N . ASN A 1 81 ? 18.419 13.092 -5.059 1.00 84.81 81 ASN A N 1
ATOM 649 C CA . ASN A 1 81 ? 19.415 12.457 -5.935 1.00 84.81 81 ASN A CA 1
ATOM 650 C C . ASN A 1 81 ? 19.063 11.010 -6.333 1.00 84.81 81 ASN A C 1
ATOM 652 O O . ASN A 1 81 ? 19.936 10.149 -6.456 1.00 84.81 81 ASN A O 1
ATOM 656 N N . ILE A 1 82 ? 17.780 10.764 -6.615 1.00 86.19 82 ILE A N 1
ATOM 657 C CA . ILE A 1 82 ? 17.191 9.471 -7.033 1.00 86.19 82 ILE A CA 1
ATOM 658 C C . ILE A 1 82 ? 18.050 8.725 -8.070 1.00 86.19 82 ILE A C 1
ATOM 660 O O . ILE A 1 82 ? 18.252 7.515 -7.994 1.00 86.19 82 ILE A O 1
ATOM 664 N N . ILE A 1 83 ? 18.568 9.451 -9.063 1.00 87.00 83 ILE A N 1
ATOM 665 C CA . ILE A 1 83 ? 19.306 8.870 -10.193 1.00 87.00 83 ILE A CA 1
ATOM 666 C C . ILE A 1 83 ? 20.636 8.269 -9.734 1.00 87.00 83 ILE A C 1
ATOM 668 O O . ILE A 1 83 ? 21.021 7.199 -10.201 1.00 87.00 83 ILE A O 1
ATOM 672 N N . GLU A 1 84 ? 21.354 8.949 -8.842 1.00 87.94 84 GLU A N 1
ATOM 673 C CA . GLU A 1 84 ? 22.640 8.460 -8.353 1.00 87.94 84 GLU A CA 1
ATOM 674 C C . GLU A 1 84 ? 22.475 7.217 -7.491 1.00 87.94 84 GLU A C 1
ATOM 676 O O . GLU A 1 84 ? 23.245 6.267 -7.632 1.00 87.94 84 GLU A O 1
ATOM 681 N N . GLU A 1 85 ? 21.466 7.215 -6.623 1.00 89.81 85 GLU A N 1
ATOM 682 C CA . GLU A 1 85 ? 21.164 6.092 -5.742 1.00 89.81 85 GLU A CA 1
ATOM 683 C C . GLU A 1 85 ? 20.824 4.835 -6.551 1.00 89.81 85 GLU A C 1
ATOM 685 O O . GLU A 1 85 ? 21.433 3.779 -6.362 1.00 89.81 85 GLU A O 1
ATOM 690 N N . ILE A 1 86 ? 19.946 4.979 -7.548 1.00 89.38 86 ILE A N 1
ATOM 691 C CA . ILE A 1 86 ? 19.583 3.888 -8.455 1.00 89.38 86 ILE A CA 1
ATOM 692 C C . ILE A 1 86 ? 20.794 3.417 -9.273 1.00 89.38 86 ILE A C 1
ATOM 694 O O . ILE A 1 86 ? 20.975 2.218 -9.471 1.00 89.38 86 ILE A O 1
ATOM 698 N N . ASN A 1 87 ? 21.658 4.329 -9.732 1.00 88.38 87 ASN A N 1
ATOM 699 C CA . ASN A 1 87 ? 22.846 3.952 -10.503 1.00 88.38 87 ASN A CA 1
ATOM 700 C C . ASN A 1 87 ? 23.881 3.181 -9.671 1.00 88.38 87 ASN A C 1
ATOM 702 O O . ASN A 1 87 ? 24.533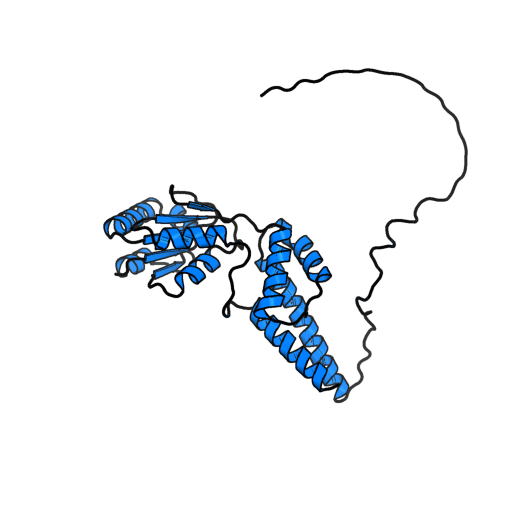 2.287 -10.219 1.00 88.38 87 ASN A O 1
ATOM 706 N N . LYS A 1 88 ? 24.036 3.527 -8.383 1.00 90.12 88 LYS A N 1
ATOM 707 C CA . LYS A 1 88 ? 24.938 2.858 -7.427 1.00 90.12 88 LYS A CA 1
ATOM 708 C C . LYS A 1 88 ? 24.408 1.488 -6.999 1.00 90.12 88 LYS A C 1
ATOM 710 O O . LYS A 1 88 ? 25.197 0.603 -6.661 1.00 90.12 88 LYS A O 1
ATOM 715 N N . TYR A 1 89 ? 23.092 1.301 -7.018 1.00 91.62 89 TYR A N 1
ATOM 716 C CA . TYR A 1 89 ? 22.462 0.045 -6.644 1.00 91.62 89 TYR A CA 1
ATOM 717 C C . TYR A 1 89 ? 22.751 -1.066 -7.662 1.00 91.62 89 TYR A C 1
ATOM 719 O O . TYR A 1 89 ? 22.547 -0.920 -8.867 1.00 91.62 89 TYR A O 1
ATOM 727 N N . LYS A 1 90 ? 23.239 -2.204 -7.155 1.00 87.69 90 LYS A N 1
ATOM 728 C CA . LYS A 1 90 ? 23.597 -3.391 -7.954 1.00 87.69 90 LYS A CA 1
ATOM 729 C C . LYS A 1 90 ? 22.536 -4.494 -7.920 1.00 87.69 90 LYS A C 1
ATOM 731 O O . LYS A 1 90 ? 22.729 -5.535 -8.540 1.00 87.69 90 LYS A O 1
ATOM 736 N N . GLY A 1 91 ? 21.459 -4.311 -7.156 1.00 88.31 91 GLY A N 1
ATOM 737 C CA . GLY A 1 91 ? 20.392 -5.302 -7.074 1.00 88.31 91 GLY A CA 1
ATOM 738 C C . GLY A 1 91 ? 19.474 -5.279 -8.296 1.00 88.31 91 GLY A C 1
ATOM 739 O O . GLY A 1 91 ? 19.504 -4.369 -9.123 1.00 88.31 91 GLY A O 1
ATOM 740 N N . LEU A 1 92 ? 18.632 -6.304 -8.391 1.00 90.56 92 LEU A N 1
ATOM 741 C CA . LEU A 1 92 ? 17.770 -6.549 -9.551 1.00 90.56 92 LEU A CA 1
ATOM 742 C C . LEU A 1 92 ? 16.338 -6.038 -9.365 1.00 90.56 92 LEU A C 1
ATOM 744 O O . LEU A 1 92 ? 15.482 -6.353 -10.187 1.00 90.56 92 LEU A O 1
ATOM 748 N N . MET A 1 93 ? 16.055 -5.285 -8.299 1.00 93.75 93 MET A N 1
ATOM 749 C CA . MET A 1 93 ? 14.715 -4.769 -8.036 1.00 93.75 93 MET A CA 1
ATOM 750 C C . MET A 1 93 ? 14.738 -3.360 -7.450 1.00 93.75 93 MET A C 1
ATOM 752 O O . MET A 1 93 ? 15.410 -3.104 -6.452 1.00 93.75 93 MET A O 1
ATOM 756 N N . VAL A 1 94 ? 13.965 -2.460 -8.053 1.00 95.25 94 VAL A N 1
ATOM 757 C CA . VAL A 1 94 ? 13.822 -1.067 -7.618 1.00 95.25 94 VAL A CA 1
ATOM 758 C C . VAL A 1 94 ? 12.341 -0.716 -7.517 1.00 95.25 94 VAL A C 1
ATOM 760 O O . VAL A 1 94 ? 11.563 -0.977 -8.433 1.00 95.25 94 VAL A O 1
ATOM 763 N N . VAL A 1 95 ? 11.952 -0.098 -6.407 1.00 95.94 95 VAL A N 1
ATOM 764 C CA . VAL A 1 95 ? 10.625 0.470 -6.175 1.00 95.94 95 VAL A CA 1
ATOM 765 C C . VAL A 1 95 ? 10.756 1.985 -6.144 1.00 95.94 95 VAL A C 1
ATOM 767 O O . VAL A 1 95 ? 11.529 2.519 -5.353 1.00 95.94 95 VAL A O 1
ATOM 770 N N . ILE A 1 96 ? 9.992 2.669 -6.989 1.00 94.88 96 ILE A N 1
ATOM 771 C CA . ILE A 1 96 ? 9.992 4.126 -7.104 1.00 94.88 96 ILE A CA 1
ATOM 772 C C . ILE A 1 96 ? 8.602 4.636 -6.719 1.00 94.88 96 ILE A C 1
ATOM 774 O O . ILE A 1 96 ? 7.650 4.453 -7.478 1.00 94.88 96 ILE A O 1
ATOM 778 N N . ASP A 1 97 ? 8.477 5.241 -5.538 1.00 94.62 97 ASP A N 1
ATOM 779 C CA . ASP A 1 97 ? 7.219 5.812 -5.040 1.00 94.62 97 ASP A CA 1
ATOM 780 C C . ASP A 1 97 ? 7.051 7.283 -5.440 1.00 94.62 97 ASP A C 1
ATOM 782 O O . ASP A 1 97 ? 8.033 8.010 -5.604 1.00 94.62 97 ASP A O 1
ATOM 786 N N . GLU A 1 98 ? 5.797 7.714 -5.588 1.00 92.12 98 GLU A N 1
ATOM 787 C CA . GLU A 1 98 ? 5.399 9.055 -6.049 1.00 92.12 98 GLU A CA 1
ATOM 788 C C . GLU A 1 98 ? 6.069 9.434 -7.393 1.00 92.12 98 GLU A C 1
ATOM 790 O O . GLU A 1 98 ? 6.546 10.552 -7.620 1.00 92.12 98 GLU A O 1
ATOM 795 N N . PHE A 1 99 ? 6.130 8.453 -8.303 1.00 92.06 99 PHE A N 1
ATOM 796 C CA . PHE A 1 99 ? 6.824 8.533 -9.591 1.00 92.06 99 PHE A CA 1
ATOM 797 C C . PHE A 1 99 ? 6.220 9.569 -10.549 1.00 92.06 99 PHE A C 1
ATOM 799 O O . PHE A 1 99 ? 6.925 10.120 -11.394 1.00 92.06 99 PHE A O 1
ATOM 806 N N . ASP A 1 100 ? 4.928 9.867 -10.414 1.00 90.19 100 ASP A N 1
ATOM 807 C CA . ASP A 1 100 ? 4.253 10.917 -11.181 1.00 90.19 100 ASP A CA 1
ATOM 808 C C . ASP A 1 100 ? 4.972 12.264 -11.060 1.00 90.19 100 ASP A C 1
ATOM 810 O O . ASP A 1 100 ? 5.214 12.916 -12.076 1.00 90.19 100 ASP A O 1
ATOM 814 N N . LYS A 1 101 ? 5.411 12.657 -9.861 1.00 85.12 101 LYS A N 1
ATOM 815 C CA . LYS A 1 101 ? 6.164 13.906 -9.679 1.00 85.12 101 LYS A CA 1
ATOM 816 C C . LYS A 1 101 ? 7.503 13.893 -10.416 1.00 85.12 101 LYS A C 1
ATOM 818 O O . LYS A 1 101 ? 7.875 14.888 -11.041 1.00 85.12 101 LYS A O 1
ATOM 823 N N . PHE A 1 102 ? 8.230 12.778 -10.359 1.00 85.12 102 PHE A N 1
ATOM 824 C CA . PHE A 1 102 ? 9.516 12.647 -11.044 1.00 85.12 102 PHE A CA 1
ATOM 825 C C . PHE A 1 102 ? 9.343 12.702 -12.566 1.00 85.12 102 PHE A C 1
ATOM 827 O O . PHE A 1 102 ? 10.039 13.461 -13.247 1.00 85.12 102 PHE A O 1
ATOM 834 N N . TYR A 1 103 ? 8.342 11.986 -13.080 1.00 87.94 103 TYR A N 1
ATOM 835 C CA . TYR A 1 103 ? 8.007 11.956 -14.498 1.00 87.94 103 TYR A CA 1
ATOM 836 C C . TYR A 1 103 ? 7.583 13.325 -15.037 1.00 87.94 103 TYR A C 1
ATOM 838 O O . TYR A 1 103 ? 8.060 13.731 -16.097 1.00 87.94 103 TYR A O 1
ATOM 846 N N . MET A 1 104 ? 6.740 14.064 -14.306 1.00 86.31 104 MET A N 1
ATOM 847 C CA . MET A 1 104 ? 6.272 15.388 -14.735 1.00 86.31 104 MET A CA 1
ATOM 848 C C . MET A 1 104 ? 7.395 16.427 -14.763 1.00 86.31 104 MET A C 1
ATOM 850 O O . MET A 1 104 ? 7.437 17.256 -15.667 1.00 86.31 104 MET A O 1
ATOM 854 N N . ASN A 1 105 ? 8.341 16.357 -13.824 1.00 85.44 105 ASN A N 1
ATOM 855 C CA . ASN A 1 105 ? 9.441 17.319 -13.757 1.00 85.44 105 ASN A CA 1
ATOM 856 C C . ASN A 1 105 ? 10.563 17.020 -14.763 1.00 85.44 105 ASN A C 1
ATOM 858 O O . ASN A 1 105 ? 11.192 17.943 -15.276 1.00 85.44 105 ASN A O 1
ATOM 862 N N . LYS A 1 106 ? 10.877 15.739 -15.007 1.00 84.44 106 LYS A N 1
ATOM 863 C CA . LYS A 1 106 ? 12.069 15.325 -15.771 1.00 84.44 106 LYS A CA 1
ATOM 864 C C . LYS A 1 106 ? 11.808 14.093 -16.648 1.00 84.44 106 LYS A C 1
ATOM 866 O O . LYS A 1 106 ? 12.557 13.116 -16.593 1.00 84.44 106 LYS A O 1
ATOM 871 N N . LYS A 1 107 ? 10.777 14.137 -17.500 1.00 86.50 107 LYS A N 1
ATOM 872 C CA . LYS A 1 107 ? 10.349 13.008 -18.355 1.00 86.50 107 LYS A CA 1
ATOM 873 C C . LYS A 1 107 ? 11.491 12.324 -19.116 1.00 86.50 107 LYS A C 1
ATOM 875 O O . LYS A 1 107 ? 11.624 11.106 -19.037 1.00 86.50 107 LYS A O 1
ATOM 880 N N . GLY A 1 108 ? 12.335 13.082 -19.821 1.00 85.62 108 GLY A N 1
ATOM 881 C CA . GLY A 1 108 ? 13.438 12.507 -20.609 1.00 85.62 108 GLY A CA 1
ATOM 882 C C . GLY A 1 108 ? 14.440 11.724 -19.755 1.00 85.62 108 GLY A C 1
ATOM 883 O O . GLY A 1 108 ? 14.878 10.638 -20.130 1.00 85.62 108 GLY A O 1
ATOM 884 N N . VAL A 1 109 ? 14.730 12.229 -18.555 1.00 88.31 109 VAL A N 1
ATOM 885 C CA . VAL A 1 109 ? 15.624 11.571 -17.597 1.00 88.31 109 VAL A CA 1
ATOM 886 C C . VAL A 1 109 ? 14.990 10.298 -17.038 1.00 88.31 109 VAL A C 1
ATOM 888 O O . VAL A 1 109 ? 15.673 9.285 -16.913 1.00 88.31 109 VAL A O 1
ATOM 891 N N . CYS A 1 110 ? 13.683 10.318 -16.762 1.00 88.56 110 CYS A N 1
ATOM 892 C CA . CYS A 1 110 ? 12.939 9.140 -16.311 1.00 88.56 110 CYS A CA 1
ATOM 893 C C . CYS A 1 110 ? 12.976 8.024 -17.355 1.00 88.56 110 CYS A C 1
ATOM 895 O O . CYS A 1 110 ? 13.289 6.885 -17.027 1.00 88.56 110 CYS A O 1
ATOM 897 N N . VAL A 1 111 ? 12.705 8.355 -18.621 1.00 88.38 111 VAL A N 1
ATOM 898 C CA . VAL A 1 111 ? 12.742 7.390 -19.730 1.00 88.38 111 VAL A CA 1
ATOM 899 C C . VAL A 1 111 ? 14.146 6.804 -19.885 1.00 88.38 111 VAL A C 1
ATOM 901 O O . VAL A 1 111 ? 14.298 5.588 -19.965 1.00 88.38 111 VAL A O 1
ATOM 904 N N . GLY A 1 112 ? 15.184 7.647 -19.845 1.00 89.75 112 GLY A N 1
ATOM 905 C CA . GLY A 1 112 ? 16.572 7.188 -19.888 1.00 89.75 112 GLY A CA 1
ATOM 906 C C . GLY A 1 112 ? 16.940 6.273 -18.714 1.00 89.75 112 GLY A C 1
ATOM 907 O O . GLY A 1 112 ? 17.631 5.275 -18.906 1.00 89.75 112 GLY A O 1
ATOM 908 N N . LEU A 1 113 ? 16.455 6.573 -17.506 1.00 90.50 113 LEU A N 1
ATOM 909 C CA . LEU A 1 113 ? 16.661 5.736 -16.322 1.00 90.50 113 LEU A CA 1
ATOM 910 C C . LEU A 1 113 ? 15.971 4.374 -16.462 1.00 90.50 113 LEU A C 1
ATOM 912 O O . LEU A 1 113 ? 16.593 3.345 -16.211 1.00 90.50 113 LEU A O 1
ATOM 916 N N . LEU A 1 114 ? 14.711 4.360 -16.898 1.00 91.00 114 LEU A N 1
ATOM 917 C CA . LEU A 1 114 ? 13.949 3.129 -17.101 1.00 91.00 114 LEU A CA 1
ATOM 918 C C . LEU A 1 114 ? 14.576 2.241 -18.182 1.00 91.00 114 LEU A C 1
ATOM 920 O O . LEU A 1 114 ? 14.666 1.031 -17.987 1.00 91.00 114 LEU A O 1
ATOM 924 N N . ASN A 1 115 ? 15.078 2.826 -19.273 1.00 89.94 115 ASN A N 1
ATOM 925 C CA . ASN A 1 115 ? 15.791 2.080 -20.313 1.00 89.94 115 ASN A CA 1
ATOM 926 C C . ASN A 1 115 ? 17.074 1.436 -19.770 1.00 89.94 115 ASN A C 1
ATOM 928 O O . ASN A 1 115 ? 17.278 0.239 -19.960 1.00 89.94 115 ASN A O 1
ATOM 932 N N . LYS A 1 116 ? 17.879 2.178 -18.996 1.00 90.62 116 LYS A N 1
ATOM 933 C CA . LYS A 1 116 ? 19.081 1.634 -18.336 1.00 90.62 116 LYS A CA 1
ATOM 934 C C . LYS A 1 116 ? 18.754 0.489 -17.376 1.00 90.62 116 LYS A C 1
ATOM 936 O O . LYS A 1 116 ? 19.484 -0.496 -17.310 1.00 90.62 116 LYS A O 1
ATOM 941 N N . LEU A 1 117 ? 17.666 0.605 -16.613 1.00 90.88 117 LEU A N 1
ATOM 942 C CA . LEU A 1 117 ? 17.219 -0.459 -15.711 1.00 90.88 117 LEU A CA 1
ATOM 943 C C . LEU A 1 117 ? 16.747 -1.692 -16.487 1.00 90.88 117 LEU A C 1
ATOM 945 O O . LEU A 1 117 ? 17.077 -2.815 -16.106 1.00 90.88 117 LEU A O 1
ATOM 949 N N . LYS A 1 118 ? 16.049 -1.487 -17.608 1.00 88.88 118 LYS A N 1
ATOM 950 C CA . LYS A 1 118 ? 15.612 -2.562 -18.502 1.00 88.88 118 LYS A CA 1
ATOM 951 C C . LYS A 1 118 ? 16.796 -3.308 -19.121 1.00 88.88 118 LYS A C 1
ATOM 953 O O . LYS A 1 118 ? 16.788 -4.533 -19.117 1.00 88.88 118 LYS A O 1
ATOM 958 N N . GLU A 1 119 ? 17.829 -2.600 -19.581 1.00 88.75 119 GLU A N 1
ATOM 959 C CA . GLU A 1 119 ? 19.076 -3.195 -20.098 1.00 88.75 119 GLU A CA 1
ATOM 960 C C . GLU A 1 119 ? 19.787 -4.060 -19.047 1.00 88.75 119 GLU A C 1
ATOM 962 O O . GLU A 1 119 ? 20.302 -5.129 -19.361 1.00 88.75 119 GLU A O 1
ATOM 967 N N . ARG A 1 120 ? 19.749 -3.644 -17.775 1.00 88.56 120 ARG A N 1
ATOM 968 C CA . ARG A 1 120 ? 20.293 -4.406 -16.637 1.00 88.56 120 ARG A CA 1
ATOM 969 C C . ARG A 1 120 ? 19.415 -5.584 -16.200 1.00 88.56 120 ARG A C 1
ATOM 971 O O . ARG A 1 120 ? 19.711 -6.198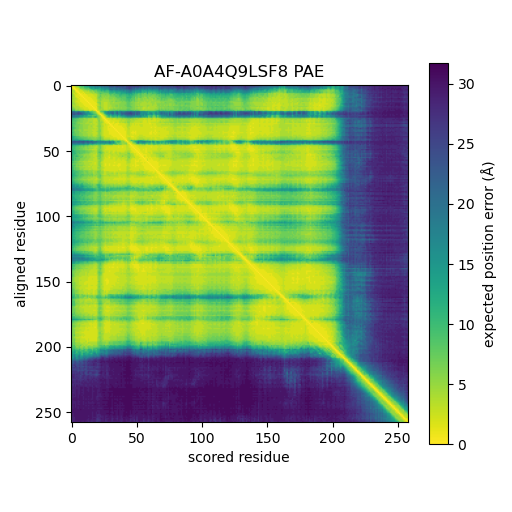 -15.178 1.00 88.56 120 ARG A O 1
ATOM 978 N N . MET A 1 121 ? 18.325 -5.876 -16.914 1.00 88.19 121 MET A N 1
ATOM 979 C CA . MET A 1 121 ? 17.317 -6.869 -16.518 1.00 88.19 121 MET A CA 1
ATOM 980 C C . MET A 1 121 ? 16.745 -6.612 -15.110 1.00 88.19 121 MET A C 1
ATOM 982 O O . MET A 1 121 ? 16.313 -7.534 -14.420 1.00 88.19 121 MET A O 1
ATOM 986 N N . CYS A 1 122 ? 16.734 -5.349 -14.675 1.00 90.88 122 CYS A N 1
ATOM 987 C CA . CYS A 1 122 ? 16.220 -4.942 -13.376 1.00 90.88 122 CYS A CA 1
ATOM 988 C C . CYS A 1 122 ? 14.688 -4.866 -13.416 1.00 90.88 122 CYS A C 1
ATOM 990 O O . CYS A 1 122 ? 14.099 -4.322 -14.353 1.00 90.88 122 CYS A O 1
ATOM 992 N N . LYS A 1 123 ? 14.037 -5.394 -12.379 1.00 93.06 123 LYS A N 1
ATOM 993 C CA . LYS A 1 123 ? 12.601 -5.244 -12.142 1.00 93.06 123 LYS A CA 1
ATOM 994 C C . LYS A 1 123 ? 12.333 -3.882 -11.533 1.00 93.06 123 LYS A C 1
ATOM 996 O O . LYS A 1 123 ? 12.901 -3.538 -10.499 1.00 93.06 123 LYS A O 1
ATOM 1001 N N . VAL A 1 124 ? 11.428 -3.129 -12.139 1.00 94.56 124 VAL A N 1
ATOM 1002 C CA . VAL A 1 124 ? 11.053 -1.807 -11.639 1.00 94.56 124 VAL A CA 1
ATOM 1003 C C . VAL A 1 124 ? 9.581 -1.807 -11.280 1.00 94.56 124 VAL A C 1
ATOM 1005 O O . VAL A 1 124 ? 8.749 -2.177 -12.101 1.00 94.56 124 VAL A O 1
ATOM 1008 N N . ILE A 1 125 ? 9.255 -1.378 -10.066 1.00 95.44 125 ILE A N 1
ATOM 1009 C CA . ILE A 1 125 ? 7.880 -1.113 -9.647 1.00 95.44 125 ILE A CA 1
ATOM 1010 C C . ILE A 1 125 ? 7.750 0.389 -9.445 1.00 95.44 125 ILE A C 1
ATOM 1012 O O . ILE A 1 125 ? 8.372 0.951 -8.548 1.00 95.44 125 ILE A O 1
ATOM 1016 N N . THR A 1 126 ? 6.943 1.050 -10.264 1.00 95.62 126 THR A N 1
ATOM 1017 C CA . THR A 1 126 ? 6.626 2.469 -10.085 1.00 95.62 126 THR A CA 1
ATOM 1018 C C . THR A 1 126 ? 5.282 2.610 -9.394 1.00 95.62 126 THR A C 1
ATOM 1020 O O . THR A 1 126 ? 4.336 1.900 -9.725 1.00 95.62 126 THR A O 1
ATOM 1023 N N . ILE A 1 127 ? 5.172 3.527 -8.439 1.00 95.94 127 ILE A N 1
ATOM 1024 C CA . ILE A 1 127 ? 3.921 3.855 -7.757 1.00 95.94 127 ILE A CA 1
ATOM 1025 C C . ILE A 1 127 ? 3.596 5.313 -8.056 1.00 95.94 127 ILE A C 1
ATOM 1027 O O . ILE A 1 127 ? 4.430 6.198 -7.893 1.00 95.94 127 ILE A O 1
ATOM 1031 N N . SER A 1 128 ? 2.380 5.568 -8.516 1.00 94.44 128 SER A N 1
ATOM 1032 C CA . SER A 1 128 ? 1.906 6.901 -8.879 1.00 94.44 128 SER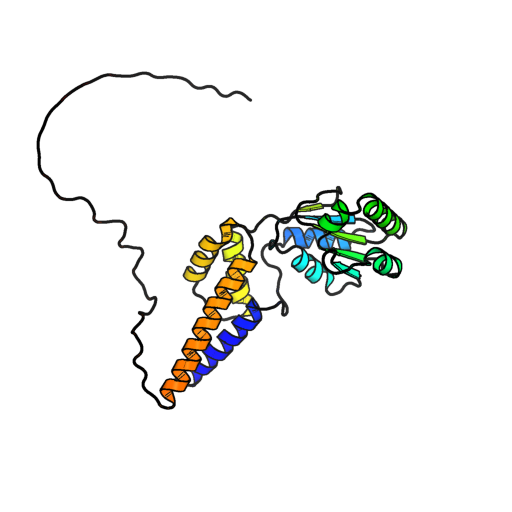 A CA 1
ATOM 1033 C C . SER A 1 128 ? 0.441 7.083 -8.496 1.00 94.44 128 SER A C 1
ATOM 1035 O O . SER A 1 128 ? -0.258 6.118 -8.172 1.00 94.44 128 SER A O 1
ATOM 1037 N N . ASN A 1 129 ? -0.056 8.320 -8.512 1.00 92.00 129 ASN A N 1
ATOM 1038 C CA . ASN A 1 129 ? -1.471 8.558 -8.243 1.00 92.00 129 ASN A CA 1
ATOM 1039 C C . ASN A 1 129 ? -2.321 8.448 -9.512 1.00 92.00 129 ASN A C 1
ATOM 1041 O O . ASN A 1 129 ? -3.348 7.770 -9.503 1.00 92.00 129 ASN A O 1
ATOM 1045 N N . TYR A 1 130 ? -1.856 9.036 -10.615 1.00 84.56 130 TYR A N 1
ATOM 1046 C CA . TYR A 1 130 ? -2.643 9.148 -11.852 1.00 84.56 130 TYR A CA 1
ATOM 1047 C C . TYR A 1 130 ? -1.906 8.684 -13.111 1.00 84.56 130 TYR A C 1
ATOM 1049 O O . TYR A 1 130 ? -2.505 8.618 -14.181 1.00 84.56 130 TYR A O 1
ATOM 1057 N N . LEU A 1 131 ? -0.609 8.388 -13.014 1.00 84.00 131 LEU A N 1
ATOM 1058 C CA . LEU A 1 131 ? 0.205 8.127 -14.191 1.00 84.00 131 LEU A CA 1
ATOM 1059 C C . LEU A 1 131 ? 0.083 6.660 -14.612 1.00 84.00 131 LEU A C 1
ATOM 1061 O O . LEU A 1 131 ? 0.547 5.761 -13.919 1.00 84.00 131 LEU A O 1
ATOM 1065 N N . LEU A 1 132 ? -0.496 6.428 -15.786 1.00 83.38 132 LEU A N 1
ATOM 1066 C CA . LEU A 1 132 ? -0.455 5.153 -16.498 1.00 83.38 132 LEU A CA 1
ATOM 1067 C C . LEU A 1 132 ? 0.462 5.312 -17.707 1.00 83.38 132 LEU A C 1
ATOM 1069 O O . LEU A 1 132 ? 0.155 6.092 -18.604 1.00 83.38 132 LEU A O 1
ATOM 1073 N N . PHE A 1 133 ? 1.607 4.627 -17.709 1.00 81.31 133 PHE A N 1
ATOM 1074 C CA . PHE A 1 133 ? 2.613 4.808 -18.765 1.00 81.31 133 PHE A CA 1
ATOM 1075 C C . PHE A 1 133 ? 3.217 3.505 -19.315 1.00 81.31 133 PHE A C 1
ATOM 1077 O O . PHE A 1 133 ? 4.050 3.574 -20.215 1.00 81.31 133 PHE A O 1
ATOM 1084 N N . CYS A 1 134 ? 2.823 2.334 -18.804 1.00 79.50 134 CYS A N 1
ATOM 1085 C CA . CYS A 1 134 ? 3.234 1.041 -19.356 1.00 79.50 134 CYS A CA 1
ATOM 1086 C C . CYS A 1 134 ? 2.073 0.037 -19.378 1.00 79.50 134 CYS A C 1
ATOM 1088 O O . CYS A 1 134 ? 1.115 0.170 -18.611 1.00 79.50 134 CYS A O 1
ATOM 1090 N N . ASP A 1 135 ? 2.191 -0.974 -20.243 1.00 78.25 135 ASP A N 1
ATOM 1091 C CA . ASP A 1 135 ? 1.160 -1.999 -20.463 1.00 78.25 135 ASP A CA 1
ATOM 1092 C C . ASP A 1 135 ? 0.949 -2.878 -19.222 1.00 78.25 135 ASP A C 1
ATOM 1094 O O . ASP A 1 135 ? -0.178 -3.206 -18.846 1.00 78.25 135 ASP A O 1
ATOM 1098 N N . CYS A 1 136 ? 2.040 -3.204 -18.524 1.00 86.31 136 CYS A N 1
ATOM 1099 C CA . CYS A 1 136 ? 2.009 -3.919 -17.254 1.00 86.31 136 CYS A CA 1
ATOM 1100 C C . CYS A 1 136 ? 1.613 -2.966 -16.121 1.00 86.31 136 CYS A C 1
ATOM 1102 O O . CYS A 1 136 ? 2.470 -2.434 -15.412 1.00 86.31 136 CYS A O 1
ATOM 1104 N N . SER A 1 137 ? 0.307 -2.755 -15.942 1.00 91.19 137 SER A N 1
ATOM 1105 C CA . SER A 1 137 ? -0.216 -1.852 -14.917 1.00 91.19 137 SER A CA 1
ATOM 1106 C C . SER A 1 137 ? -1.195 -2.497 -13.933 1.00 91.19 137 SER A C 1
ATOM 1108 O O . SER A 1 137 ? -1.946 -3.423 -14.249 1.00 91.19 137 SER A O 1
ATOM 1110 N N . VAL A 1 138 ? -1.185 -1.994 -12.696 1.00 94.12 138 VAL A N 1
ATOM 1111 C CA . VAL A 1 138 ? -2.117 -2.382 -11.629 1.00 94.12 138 VAL A CA 1
ATOM 1112 C C . VAL A 1 138 ? -2.785 -1.130 -11.078 1.00 94.12 138 VAL A C 1
ATOM 1114 O O . VAL A 1 138 ? -2.146 -0.270 -10.475 1.00 94.12 138 VAL A O 1
ATOM 1117 N N . VAL A 1 139 ? -4.099 -1.044 -11.275 1.00 94.56 139 VAL A N 1
ATOM 1118 C CA . VAL A 1 139 ? -4.915 0.091 -10.840 1.00 94.56 139 VAL A CA 1
ATOM 1119 C C . VAL A 1 139 ? -5.534 -0.214 -9.478 1.00 94.56 139 VAL A C 1
ATOM 1121 O O . VAL A 1 139 ? -6.375 -1.102 -9.355 1.00 94.56 139 VAL A O 1
ATOM 1124 N N . PHE A 1 140 ? -5.167 0.558 -8.459 1.00 95.44 140 PHE A N 1
ATOM 1125 C CA . PHE A 1 140 ? -5.785 0.521 -7.138 1.00 95.44 140 PHE A CA 1
ATOM 1126 C C . PHE A 1 140 ? -7.013 1.427 -7.111 1.00 95.44 140 PHE A C 1
ATOM 1128 O O . PHE A 1 140 ? -6.905 2.653 -6.991 1.00 95.44 140 PHE A O 1
ATOM 1135 N N . LYS A 1 141 ? -8.195 0.813 -7.182 1.00 93.44 141 LYS A N 1
ATOM 1136 C CA . LYS A 1 141 ? -9.464 1.536 -7.060 1.00 93.44 141 LYS A CA 1
ATOM 1137 C C . LYS A 1 141 ? -9.617 2.142 -5.658 1.00 93.44 141 LYS A C 1
ATOM 1139 O O . LYS A 1 141 ? -9.129 1.559 -4.689 1.00 93.44 141 LYS A O 1
ATOM 1144 N N . PRO A 1 142 ? -10.297 3.288 -5.504 1.00 94.19 142 PRO A N 1
ATOM 1145 C CA . PRO A 1 142 ? -10.691 3.780 -4.185 1.00 94.19 142 PRO A CA 1
ATOM 1146 C C . PRO A 1 142 ? -11.512 2.714 -3.445 1.00 94.19 142 PRO A C 1
ATOM 1148 O O . PRO A 1 142 ? -12.253 1.968 -4.081 1.00 94.19 142 PRO A O 1
ATOM 1151 N N . TYR A 1 143 ? -11.361 2.619 -2.125 1.00 95.06 143 TYR A N 1
ATOM 1152 C CA . TYR A 1 143 ? -12.107 1.636 -1.333 1.00 95.06 143 TYR A CA 1
ATOM 1153 C C . TYR A 1 143 ? -13.609 1.965 -1.304 1.00 95.06 143 TYR A C 1
ATOM 1155 O O . TYR A 1 143 ? -13.979 3.124 -1.092 1.00 95.06 143 TYR A O 1
ATOM 1163 N N . SER A 1 144 ? -14.464 0.955 -1.480 1.00 94.75 144 SER A N 1
ATOM 1164 C CA . SER A 1 144 ? -15.922 1.088 -1.378 1.00 94.75 144 SER A CA 1
ATOM 1165 C C . SER A 1 144 ? -16.406 1.126 0.078 1.00 94.75 144 SER A C 1
ATOM 1167 O O . SER A 1 144 ? -15.641 0.924 1.020 1.00 94.75 144 SER A O 1
ATOM 1169 N N . TYR A 1 145 ? -17.700 1.373 0.300 1.00 95.62 145 TYR A N 1
ATOM 1170 C CA . TYR A 1 145 ? -18.280 1.262 1.644 1.00 95.62 145 TYR A CA 1
ATOM 1171 C C . TYR A 1 145 ? -18.099 -0.148 2.231 1.00 95.62 145 TYR A C 1
ATOM 1173 O O . TYR A 1 145 ? -17.724 -0.290 3.396 1.00 95.62 145 TYR A O 1
ATOM 1181 N N . GLU A 1 146 ? -18.323 -1.170 1.411 1.00 95.25 146 GLU A N 1
ATOM 1182 C CA . GLU A 1 146 ? -18.183 -2.581 1.765 1.00 95.25 146 GLU A CA 1
ATOM 1183 C C . GLU A 1 146 ? -16.730 -2.906 2.120 1.00 95.25 146 GLU A C 1
ATOM 1185 O O . GLU A 1 146 ? -16.486 -3.544 3.145 1.00 95.25 146 GLU A O 1
ATOM 1190 N N . ASP A 1 147 ? -15.767 -2.383 1.350 1.00 94.56 147 ASP A N 1
ATOM 1191 C CA . ASP A 1 147 ? -14.343 -2.531 1.653 1.00 94.56 147 ASP A CA 1
ATOM 1192 C C . ASP A 1 147 ? -13.997 -1.933 3.021 1.00 94.56 147 ASP A C 1
ATOM 1194 O O . ASP A 1 147 ? -13.283 -2.551 3.806 1.00 94.56 147 ASP A O 1
ATOM 1198 N N . PHE A 1 148 ? -14.517 -0.744 3.352 1.00 94.88 148 PHE A N 1
ATOM 1199 C CA . PHE A 1 148 ? -14.276 -0.134 4.665 1.00 94.88 148 PHE A CA 1
ATOM 1200 C C . PHE A 1 148 ? -14.817 -1.018 5.791 1.00 94.88 148 PHE A C 1
ATOM 1202 O O . PHE A 1 148 ? -14.096 -1.284 6.754 1.00 94.88 148 PHE A O 1
ATOM 1209 N N . VAL A 1 149 ? -16.061 -1.495 5.676 1.00 95.44 149 VAL A N 1
ATOM 1210 C CA . VAL A 1 149 ? -16.662 -2.370 6.693 1.00 95.44 149 VAL A CA 1
ATOM 1211 C C . VAL A 1 149 ? -15.833 -3.642 6.852 1.00 95.44 149 VAL A C 1
ATOM 1213 O O . VAL A 1 149 ? -15.510 -4.022 7.981 1.00 95.44 149 VAL A O 1
ATOM 1216 N N . PHE A 1 150 ? -15.441 -4.263 5.739 1.00 95.00 150 PHE A N 1
ATOM 1217 C CA . PHE A 1 150 ? -14.626 -5.472 5.722 1.00 95.00 150 PHE A CA 1
ATOM 1218 C C . PHE A 1 150 ? -13.258 -5.251 6.377 1.00 95.00 150 PHE A C 1
ATOM 1220 O O . PHE A 1 150 ? -12.920 -5.946 7.335 1.00 95.00 150 PHE A O 1
ATOM 1227 N N . ILE A 1 151 ? -12.500 -4.247 5.924 1.00 93.62 151 ILE A N 1
ATOM 1228 C CA . ILE A 1 151 ? -11.141 -3.952 6.399 1.00 93.62 151 ILE A CA 1
ATOM 1229 C C . ILE A 1 151 ? -11.149 -3.628 7.891 1.00 93.62 151 ILE A C 1
ATOM 1231 O O . ILE A 1 151 ? -10.326 -4.152 8.639 1.00 93.62 151 ILE A O 1
ATOM 1235 N N . LEU A 1 152 ? -12.066 -2.768 8.345 1.00 92.19 152 LEU A N 1
ATOM 1236 C CA . LEU A 1 152 ? -12.123 -2.369 9.751 1.00 92.19 152 LEU A CA 1
ATOM 1237 C C . LEU A 1 152 ? -12.516 -3.550 10.643 1.00 92.19 152 LEU A C 1
ATOM 1239 O O . LEU A 1 152 ? -11.884 -3.756 11.679 1.00 92.19 152 LEU A O 1
ATOM 1243 N N . SER A 1 153 ? -13.508 -4.342 10.227 1.00 92.50 153 SER A N 1
ATOM 1244 C CA . SER A 1 153 ? -13.958 -5.514 10.987 1.00 92.50 153 SER A CA 1
ATOM 1245 C C . SER A 1 153 ? -12.859 -6.565 11.083 1.00 92.50 153 SER A C 1
ATOM 1247 O O . SER A 1 153 ? -12.529 -6.997 12.186 1.00 92.50 153 SER A O 1
ATOM 1249 N N . LYS A 1 154 ? -12.226 -6.911 9.954 1.00 91.62 154 LYS A N 1
ATOM 1250 C CA . LYS A 1 154 ? -11.136 -7.891 9.917 1.00 91.62 154 LYS A CA 1
ATOM 1251 C C . LYS A 1 154 ? -9.919 -7.435 10.699 1.00 91.62 154 LYS A C 1
ATOM 1253 O O . LYS A 1 154 ? -9.333 -8.219 11.431 1.00 91.62 154 LYS A O 1
ATOM 1258 N N . LYS A 1 155 ? -9.576 -6.150 10.628 1.00 89.62 155 LYS A N 1
ATOM 1259 C CA . LYS A 1 155 ? -8.474 -5.590 11.413 1.00 89.62 155 LYS A CA 1
ATOM 1260 C C . LYS A 1 155 ? -8.726 -5.681 12.920 1.00 89.62 155 LYS A C 1
ATOM 1262 O O . LYS A 1 155 ? -7.797 -5.960 13.673 1.00 89.62 155 LYS A O 1
ATOM 1267 N N . ILE A 1 156 ? -9.959 -5.452 13.373 1.00 89.25 156 ILE A N 1
ATOM 1268 C CA . ILE A 1 156 ? -10.323 -5.605 14.789 1.00 89.25 156 ILE A CA 1
ATOM 1269 C C . ILE A 1 156 ? -10.304 -7.087 15.187 1.00 89.25 156 ILE A C 1
ATOM 1271 O O . ILE A 1 156 ? -9.699 -7.438 16.197 1.00 89.25 156 ILE A O 1
ATOM 1275 N N . GLU A 1 157 ? -10.911 -7.956 14.385 1.00 89.50 157 GLU A N 1
ATOM 1276 C CA . GLU A 1 157 ? -10.980 -9.397 14.640 1.00 89.50 157 GLU A CA 1
ATOM 1277 C C . GLU A 1 157 ? -9.584 -10.037 14.701 1.00 89.50 157 GLU A C 1
ATOM 1279 O O . GLU A 1 157 ? -9.205 -10.602 15.725 1.00 89.50 157 GLU A O 1
ATOM 1284 N N . ASP A 1 158 ? -8.785 -9.879 13.647 1.00 88.38 158 ASP A N 1
ATOM 1285 C CA . ASP A 1 158 ? -7.520 -10.593 13.479 1.00 88.38 158 ASP A CA 1
ATOM 1286 C C . ASP A 1 158 ? -6.376 -9.988 14.306 1.00 88.38 158 ASP A C 1
ATOM 1288 O O . ASP A 1 158 ? -5.529 -10.716 14.826 1.00 88.38 158 ASP A O 1
ATOM 1292 N N . GLU A 1 159 ? -6.292 -8.653 14.404 1.00 87.62 159 GLU A N 1
ATOM 1293 C CA . GLU A 1 159 ? -5.136 -7.994 15.034 1.00 87.62 159 GLU A CA 1
ATOM 1294 C C . GLU A 1 159 ? -5.396 -7.640 16.501 1.00 87.62 159 GLU A C 1
ATOM 1296 O O . GLU A 1 159 ? -4.477 -7.700 17.324 1.00 87.62 159 GLU A O 1
ATOM 1301 N N . ILE A 1 160 ? -6.634 -7.295 16.869 1.00 85.81 160 ILE A N 1
ATOM 1302 C CA . ILE A 1 160 ? -6.993 -6.962 18.254 1.00 85.81 160 ILE A CA 1
ATOM 1303 C C . ILE A 1 160 ? -7.525 -8.201 18.978 1.00 85.81 160 ILE A C 1
ATOM 1305 O O . ILE A 1 160 ? -7.081 -8.445 20.102 1.00 85.81 160 ILE A O 1
ATOM 1309 N N . GLY A 1 161 ? -8.382 -9.003 18.342 1.00 81.31 161 GLY A N 1
ATOM 1310 C CA . GLY A 1 161 ? -8.973 -10.209 18.936 1.00 81.31 161 GLY A CA 1
ATOM 1311 C C . GLY A 1 161 ? -10.069 -9.931 19.967 1.00 81.31 161 GLY A C 1
ATOM 1312 O O . GLY A 1 161 ? -10.512 -10.845 20.652 1.00 81.31 161 GLY A O 1
ATOM 1313 N N . GLU A 1 162 ? -10.494 -8.672 20.101 1.00 79.25 162 GLU A N 1
ATOM 1314 C CA . GLU A 1 162 ? -11.511 -8.238 21.058 1.00 79.25 162 GLU A CA 1
ATOM 1315 C C . GLU A 1 162 ? -12.417 -7.173 20.427 1.00 79.25 162 GLU A C 1
ATOM 1317 O O . GLU A 1 162 ? -11.942 -6.269 19.729 1.00 79.25 162 GLU A O 1
ATOM 1322 N N . GLU A 1 163 ? -13.723 -7.238 20.704 1.00 78.19 163 GLU A N 1
ATOM 1323 C CA . GLU A 1 163 ? -14.714 -6.289 20.180 1.00 78.19 163 GLU A CA 1
ATOM 1324 C C . GLU A 1 163 ? -14.680 -4.964 20.965 1.00 78.19 163 GLU A C 1
ATOM 1326 O O . GLU A 1 163 ? -15.533 -4.652 21.793 1.00 78.19 163 GLU A O 1
ATOM 1331 N N . ILE A 1 164 ? -13.639 -4.161 20.722 1.00 82.56 164 ILE A N 1
ATOM 1332 C CA . ILE A 1 164 ? -13.474 -2.825 21.329 1.00 82.56 164 ILE A CA 1
ATOM 1333 C C . ILE A 1 164 ? -14.400 -1.794 20.664 1.00 82.56 164 ILE A C 1
ATOM 1335 O O . ILE A 1 164 ? -14.758 -0.775 21.269 1.00 82.56 164 ILE A O 1
ATOM 1339 N N . VAL A 1 165 ? -14.768 -2.052 19.408 1.00 84.44 165 VAL A N 1
ATOM 1340 C CA . VAL A 1 165 ? -15.639 -1.214 18.585 1.00 84.44 165 VAL A CA 1
ATOM 1341 C C . VAL A 1 165 ? -16.804 -2.072 18.111 1.00 84.44 165 VAL A C 1
ATOM 1343 O O . VAL A 1 165 ? -16.597 -3.062 17.419 1.00 84.44 165 VAL A O 1
ATOM 1346 N N . GLU A 1 166 ? -18.020 -1.675 18.478 1.00 87.62 166 GLU A N 1
ATOM 1347 C CA . GLU A 1 166 ? -19.246 -2.355 18.055 1.00 87.62 166 GLU A CA 1
ATOM 1348 C C . GLU A 1 166 ? -19.429 -2.272 16.532 1.00 87.62 166 GLU A C 1
ATOM 1350 O O . GLU A 1 166 ? -19.144 -1.238 15.916 1.00 87.62 166 GLU A O 1
ATOM 1355 N N . LYS A 1 167 ? -20.003 -3.319 15.927 1.00 88.62 167 LYS A N 1
ATOM 1356 C CA . LYS A 1 167 ? -20.264 -3.381 14.474 1.00 88.62 167 LYS A CA 1
ATOM 1357 C C . LYS A 1 167 ? -21.037 -2.172 13.934 1.00 88.62 167 LYS A C 1
ATOM 1359 O O . LYS A 1 167 ? -20.655 -1.601 12.917 1.00 88.62 167 LYS A O 1
ATOM 1364 N N . GLY A 1 168 ? -22.052 -1.697 14.661 1.00 89.62 168 GLY A N 1
ATOM 1365 C CA . GLY A 1 168 ? -22.813 -0.506 14.257 1.00 89.62 168 GLY A CA 1
ATOM 1366 C C . GLY A 1 168 ? -21.959 0.768 14.195 1.00 89.6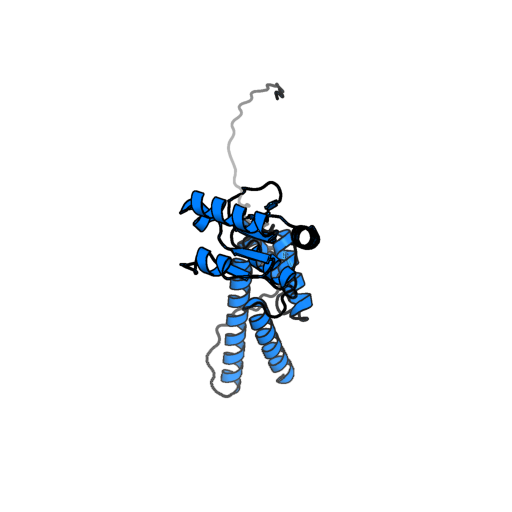2 168 GLY A C 1
ATOM 1367 O O . GLY A 1 168 ? -22.181 1.634 13.351 1.00 89.62 168 GLY A O 1
ATOM 1368 N N . VAL A 1 169 ? -20.931 0.882 15.043 1.00 90.06 169 VAL A N 1
ATOM 1369 C CA . VAL A 1 169 ? -19.982 2.003 14.990 1.00 90.06 169 VAL A CA 1
ATOM 1370 C C . VAL A 1 169 ? -19.085 1.882 13.758 1.00 90.06 169 VAL A C 1
ATOM 1372 O O . VAL A 1 169 ? -18.842 2.889 13.093 1.00 90.06 169 VAL A O 1
ATOM 1375 N N . VAL A 1 170 ? -18.643 0.670 13.409 1.00 92.69 170 VAL A N 1
ATOM 1376 C CA . VAL A 1 170 ? -17.867 0.413 12.184 1.00 92.69 170 VAL A CA 1
ATOM 1377 C C . VAL A 1 170 ? -18.653 0.827 10.939 1.00 9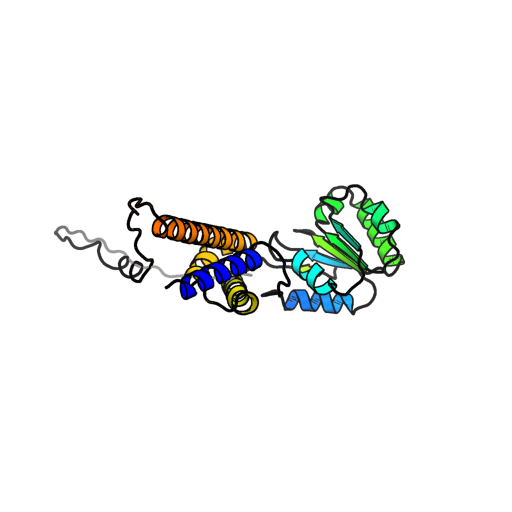2.69 170 VAL A C 1
ATOM 1379 O O . VAL A 1 170 ? -18.115 1.533 10.086 1.00 92.69 170 VAL A O 1
ATOM 1382 N N . GLU A 1 171 ? -19.936 0.477 10.852 1.00 94.00 171 GLU A N 1
ATOM 1383 C CA . GLU A 1 171 ? -20.802 0.861 9.729 1.00 94.00 171 GLU A CA 1
ATOM 1384 C C . GLU A 1 171 ? -20.980 2.380 9.616 1.00 94.00 171 GLU A C 1
ATOM 1386 O O . GLU A 1 171 ? -20.894 2.937 8.519 1.00 94.00 171 GLU A O 1
ATOM 1391 N N . VAL A 1 172 ? -21.184 3.071 10.743 1.00 93.38 172 VAL A N 1
ATOM 1392 C CA . VAL A 1 172 ? -21.318 4.537 10.772 1.00 93.38 172 VAL A CA 1
ATOM 1393 C C . VAL A 1 172 ? -20.028 5.217 10.314 1.00 93.38 172 VAL A C 1
ATOM 1395 O O . VAL A 1 172 ? -20.076 6.165 9.527 1.00 93.38 172 VAL A O 1
ATOM 1398 N N . ILE A 1 173 ? -18.869 4.736 10.774 1.00 92.25 173 ILE A N 1
ATOM 1399 C CA . ILE A 1 173 ? -17.558 5.260 10.363 1.00 92.25 173 ILE A CA 1
ATOM 1400 C C . ILE A 1 173 ? -17.341 5.025 8.870 1.00 92.25 173 ILE A C 1
ATOM 1402 O O . ILE A 1 173 ? -16.954 5.951 8.156 1.00 92.25 173 ILE A O 1
ATOM 1406 N N . SER A 1 174 ? -17.642 3.817 8.396 1.00 94.31 174 SER A N 1
ATOM 1407 C CA . SER A 1 174 ? -17.503 3.436 6.990 1.00 94.31 174 SER A CA 1
ATOM 1408 C C . SER A 1 174 ? -18.351 4.342 6.103 1.00 94.31 174 SER A C 1
ATOM 1410 O O . SER A 1 174 ? -17.825 4.960 5.184 1.00 94.31 174 SER A O 1
ATOM 1412 N N . ARG A 1 175 ? -19.631 4.547 6.444 1.00 93.94 175 ARG A N 1
ATOM 1413 C CA . ARG A 1 175 ? -20.546 5.412 5.679 1.00 93.94 175 ARG A CA 1
ATOM 1414 C C . ARG A 1 175 ? -20.098 6.873 5.653 1.00 93.94 175 ARG A C 1
ATOM 1416 O O . ARG A 1 175 ? -20.319 7.573 4.672 1.00 93.94 175 ARG A O 1
ATOM 1423 N N . LYS A 1 176 ? -19.475 7.343 6.734 1.00 93.00 176 LYS A N 1
ATOM 1424 C CA . LYS A 1 176 ? -18.995 8.723 6.850 1.00 93.00 176 LYS A CA 1
ATOM 1425 C C . LYS A 1 176 ? -17.734 8.991 6.023 1.00 93.00 176 LYS A C 1
ATOM 1427 O O . LYS A 1 176 ? -17.549 10.115 5.565 1.00 93.00 176 LYS A O 1
ATOM 1432 N N . HIS A 1 177 ? -16.851 8.003 5.879 1.00 91.56 177 HIS A N 1
ATOM 1433 C CA . HIS A 1 177 ? -15.516 8.201 5.305 1.00 91.56 177 HIS A CA 1
ATOM 1434 C C . HIS A 1 177 ? -15.312 7.560 3.923 1.00 91.56 177 HIS A C 1
ATOM 1436 O O . HIS A 1 177 ? -14.367 7.945 3.232 1.00 91.56 177 HIS A O 1
ATOM 1442 N N . SER A 1 178 ? -16.201 6.663 3.483 1.00 90.81 178 SER A N 1
ATOM 1443 C CA . SER A 1 178 ? -16.070 5.948 2.206 1.00 90.81 178 SER A CA 1
ATOM 1444 C C . SER A 1 178 ? -16.162 6.839 0.966 1.00 90.81 178 SER A C 1
ATOM 1446 O O . SER A 1 178 ? -15.601 6.479 -0.060 1.00 90.81 178 SER A O 1
ATOM 1448 N N . HIS A 1 179 ? -16.781 8.024 1.046 1.00 86.94 179 HIS A N 1
ATOM 1449 C CA . HIS A 1 179 ? -16.987 8.912 -0.112 1.00 86.94 179 HIS A CA 1
ATOM 1450 C C . HIS A 1 179 ? -15.697 9.228 -0.895 1.00 86.94 179 HIS A C 1
ATOM 1452 O O . HIS A 1 179 ? -15.725 9.378 -2.111 1.00 86.94 179 HIS A O 1
ATOM 1458 N N . HIS A 1 180 ? -14.553 9.340 -0.215 1.00 83.62 180 HIS A N 1
ATOM 1459 C CA . HIS A 1 180 ? -13.265 9.604 -0.873 1.00 83.62 180 HIS A CA 1
ATOM 1460 C C . HIS A 1 180 ? -12.446 8.338 -1.162 1.00 83.62 180 HIS A C 1
ATOM 1462 O O . HIS A 1 180 ? -11.398 8.430 -1.796 1.00 83.62 180 HIS A O 1
ATOM 1468 N N . GLY A 1 181 ? -12.875 7.180 -0.651 1.00 89.00 181 GLY A N 1
ATOM 1469 C CA . GLY A 1 181 ? -12.170 5.904 -0.769 1.00 89.00 181 GLY A CA 1
ATOM 1470 C C . GLY A 1 181 ? -10.782 5.848 -0.118 1.00 89.00 181 GLY A C 1
ATOM 1471 O O . GLY A 1 181 ? -10.006 4.944 -0.425 1.00 89.00 181 GLY A O 1
ATOM 1472 N N . ASP A 1 182 ? -10.464 6.797 0.770 1.00 92.38 182 ASP A N 1
ATOM 1473 C CA . ASP A 1 182 ? -9.218 6.850 1.543 1.00 92.38 182 ASP A CA 1
ATOM 1474 C C . ASP A 1 182 ? -9.434 6.268 2.948 1.00 92.38 182 ASP A C 1
ATOM 1476 O O . ASP A 1 182 ? -10.050 6.894 3.822 1.00 92.38 182 ASP A O 1
ATOM 1480 N N . ILE A 1 183 ? -8.891 5.070 3.177 1.00 91.88 183 ILE A N 1
ATOM 1481 C CA . ILE A 1 183 ? -9.041 4.342 4.442 1.00 91.88 183 ILE A CA 1
ATOM 1482 C C . ILE A 1 183 ? -8.310 5.022 5.610 1.00 91.88 183 ILE A C 1
ATOM 1484 O O . ILE A 1 183 ? -8.688 4.839 6.771 1.00 91.88 183 ILE A O 1
ATOM 1488 N N . ARG A 1 184 ? -7.298 5.864 5.334 1.00 91.56 184 ARG A N 1
ATOM 1489 C CA . ARG A 1 184 ? -6.509 6.556 6.370 1.00 91.56 184 ARG A CA 1
ATOM 1490 C C . ARG A 1 184 ? -7.409 7.433 7.233 1.00 91.56 184 ARG A C 1
ATOM 1492 O O . ARG A 1 184 ? -7.284 7.423 8.455 1.00 91.56 184 ARG A O 1
ATOM 1499 N N . LYS A 1 185 ? -8.390 8.105 6.618 1.00 90.56 185 LYS A N 1
ATOM 1500 C CA . LYS A 1 185 ? -9.362 8.953 7.328 1.00 90.56 185 LYS A CA 1
ATOM 1501 C C . LYS A 1 185 ? -10.202 8.161 8.335 1.00 90.56 185 LYS A C 1
ATOM 1503 O O . LYS A 1 185 ? -10.469 8.657 9.430 1.00 90.56 185 LYS A O 1
ATOM 1508 N N . ALA A 1 186 ? -10.596 6.931 7.996 1.00 92.06 186 ALA A N 1
ATOM 1509 C CA . ALA A 1 186 ? -11.321 6.062 8.922 1.00 92.06 186 ALA A CA 1
ATOM 1510 C C . ALA A 1 186 ? -10.427 5.592 10.079 1.00 92.06 186 ALA A C 1
ATOM 1512 O O . ALA A 1 186 ? -10.854 5.640 11.235 1.00 92.06 186 ALA A O 1
ATOM 1513 N N . PHE A 1 187 ? -9.175 5.212 9.802 1.00 91.75 187 PHE A N 1
ATOM 1514 C CA . PHE A 1 187 ? -8.215 4.841 10.848 1.00 91.75 187 PHE A CA 1
ATOM 1515 C C . PHE A 1 187 ? -7.931 6.000 11.809 1.00 91.75 187 PHE A C 1
ATOM 1517 O O . PHE A 1 187 ? -7.970 5.814 13.025 1.00 91.75 187 PHE A O 1
ATOM 1524 N N . GLU A 1 188 ? -7.731 7.215 11.295 1.00 90.88 188 GLU A N 1
ATOM 1525 C CA . GLU A 1 188 ? -7.570 8.417 12.117 1.00 90.88 188 GLU A CA 1
ATOM 1526 C C . GLU A 1 188 ? -8.789 8.687 13.001 1.00 90.88 188 GLU A C 1
ATOM 1528 O O . GLU A 1 188 ? -8.649 9.080 14.163 1.00 90.88 188 GLU A O 1
ATOM 1533 N N . PHE A 1 189 ? -9.996 8.482 12.471 1.00 91.06 189 PHE A N 1
ATOM 1534 C CA . PHE A 1 189 ? -11.220 8.667 13.240 1.00 91.06 189 PHE A CA 1
ATOM 1535 C C . PHE A 1 189 ? -11.337 7.639 14.374 1.00 91.06 189 PHE A C 1
ATOM 1537 O O . PHE A 1 189 ? -11.605 8.020 15.515 1.00 91.06 189 PHE A O 1
ATOM 1544 N N . ILE A 1 190 ? -11.051 6.363 14.104 1.00 90.62 190 ILE A N 1
ATOM 1545 C CA . ILE A 1 190 ? -11.012 5.315 15.136 1.00 90.62 190 ILE A CA 1
ATOM 1546 C C . ILE A 1 190 ? -9.956 5.632 16.197 1.00 90.62 190 ILE A C 1
ATOM 1548 O O . ILE A 1 190 ? -10.244 5.557 17.391 1.00 90.62 190 ILE A O 1
ATOM 1552 N N . LEU A 1 191 ? -8.762 6.072 15.794 1.00 90.69 191 LEU A N 1
ATOM 1553 C CA . LEU A 1 191 ? -7.720 6.495 16.730 1.00 90.69 191 LEU A CA 1
ATOM 1554 C C . LEU A 1 191 ? -8.178 7.634 17.636 1.00 90.69 191 LEU A C 1
ATOM 1556 O O . LEU A 1 191 ? -7.907 7.611 18.837 1.00 90.69 191 LEU A O 1
ATOM 1560 N N . LYS A 1 192 ? -8.889 8.627 17.090 1.00 90.94 192 LYS A N 1
ATOM 1561 C CA . LYS A 1 192 ? -9.466 9.721 17.885 1.00 90.94 192 LYS A CA 1
ATOM 1562 C C . LYS A 1 192 ? -10.458 9.189 18.923 1.00 90.94 192 LYS A C 1
ATOM 1564 O O . LYS A 1 192 ? -10.404 9.624 20.073 1.00 90.94 192 LYS A O 1
ATOM 1569 N N . LEU A 1 193 ? -11.311 8.228 18.556 1.00 89.81 193 LEU A N 1
ATOM 1570 C CA . LEU A 1 193 ? -12.255 7.593 19.484 1.00 89.81 193 LEU A CA 1
ATOM 1571 C C . LEU A 1 193 ? -11.547 6.791 20.582 1.00 89.81 193 LEU A C 1
ATOM 1573 O O . LEU A 1 193 ? -11.867 6.962 21.759 1.00 89.81 193 LEU A O 1
ATOM 1577 N N . ILE A 1 194 ? -10.559 5.971 20.217 1.00 89.25 194 ILE A N 1
ATOM 1578 C CA . ILE A 1 194 ? -9.762 5.181 21.166 1.00 89.25 194 ILE A CA 1
ATOM 1579 C C . ILE A 1 194 ? -9.055 6.113 22.151 1.00 89.25 194 ILE A C 1
ATOM 1581 O O . ILE A 1 194 ? -9.202 5.948 23.356 1.00 89.25 194 ILE A O 1
ATOM 1585 N N . ASN A 1 195 ? -8.359 7.141 21.654 1.00 88.81 195 ASN A N 1
ATOM 1586 C CA . ASN A 1 195 ? -7.648 8.106 22.495 1.00 88.81 195 ASN A CA 1
ATOM 1587 C C . ASN A 1 195 ? -8.586 8.838 23.463 1.00 88.81 195 ASN A C 1
ATOM 1589 O O . ASN A 1 195 ? -8.212 9.095 24.607 1.00 88.81 195 ASN A O 1
ATOM 1593 N N . LYS A 1 196 ? -9.805 9.178 23.027 1.00 88.19 196 LYS A N 1
ATOM 1594 C CA . LYS A 1 196 ? -10.810 9.794 23.900 1.00 88.19 196 LYS A CA 1
ATOM 1595 C C . LYS A 1 196 ? -11.226 8.839 25.022 1.00 88.19 196 LYS A C 1
ATOM 1597 O O . LYS A 1 196 ? -11.238 9.239 26.182 1.00 88.19 196 LYS A O 1
ATOM 1602 N N . LYS A 1 197 ? -11.495 7.575 24.687 1.00 85.38 197 LYS A N 1
ATOM 1603 C CA . LYS A 1 197 ? -11.898 6.547 25.655 1.00 85.38 197 LYS A CA 1
ATOM 1604 C C . LYS A 1 197 ? -10.772 6.210 26.638 1.00 85.38 197 LYS A C 1
ATOM 1606 O O . LYS A 1 197 ? -11.033 6.078 27.827 1.00 85.38 197 LYS A O 1
ATOM 1611 N N . SER A 1 198 ? -9.519 6.163 26.181 1.00 84.50 198 SER A N 1
ATOM 1612 C CA . SER A 1 198 ? -8.345 6.000 27.052 1.00 84.50 198 SER A CA 1
ATOM 1613 C C . SER A 1 198 ? -8.239 7.122 28.091 1.00 84.50 198 SER A C 1
ATOM 1615 O O . SER A 1 198 ? -8.104 6.833 29.276 1.00 84.50 198 SER A O 1
ATOM 1617 N N . LYS A 1 199 ? -8.405 8.390 27.679 1.00 83.69 199 LYS A N 1
ATOM 1618 C CA . LYS A 1 199 ? -8.405 9.539 28.605 1.00 83.69 199 LYS A CA 1
ATOM 1619 C C . LYS A 1 199 ? -9.540 9.466 29.629 1.00 83.69 199 LYS A C 1
ATOM 1621 O O . LYS A 1 199 ? -9.338 9.770 30.799 1.00 83.69 199 LYS A O 1
ATOM 1626 N N . GLU A 1 200 ? -10.735 9.049 29.212 1.00 81.19 200 GLU A N 1
ATOM 1627 C CA . GLU A 1 200 ? -11.872 8.879 30.126 1.00 81.19 200 GLU A CA 1
ATOM 1628 C C . GLU A 1 200 ? -11.583 7.822 31.204 1.00 81.19 200 GLU A C 1
ATOM 1630 O O . GLU A 1 200 ? -11.875 8.057 32.380 1.00 81.19 200 GLU A O 1
ATOM 1635 N N . VAL A 1 201 ? -10.968 6.694 30.827 1.00 76.19 201 VAL A N 1
ATOM 1636 C CA . VAL A 1 201 ? -10.572 5.630 31.763 1.00 76.19 201 VAL A CA 1
ATOM 1637 C C . VAL A 1 201 ? -9.516 6.133 32.753 1.00 76.19 201 VAL A C 1
ATOM 1639 O O . VAL A 1 201 ? -9.694 5.938 33.956 1.00 76.19 201 VAL A O 1
ATOM 1642 N N . GLU A 1 202 ? -8.496 6.860 32.288 1.00 72.00 202 GLU A N 1
ATOM 1643 C CA . GLU A 1 202 ? -7.484 7.489 33.152 1.00 72.00 202 GLU A CA 1
ATOM 1644 C C . GLU A 1 202 ? -8.117 8.459 34.165 1.00 72.00 202 GLU A C 1
ATOM 1646 O O . GLU A 1 202 ? -7.864 8.361 35.369 1.00 72.00 202 GLU A O 1
ATOM 1651 N N . CYS A 1 203 ? -9.024 9.339 33.723 1.00 60.72 203 CYS A N 1
ATOM 1652 C CA . CYS A 1 203 ? -9.737 10.258 34.615 1.00 60.72 203 CYS A CA 1
ATOM 1653 C C . CYS A 1 203 ? -10.602 9.525 35.657 1.00 60.72 203 CYS A C 1
ATOM 1655 O O . CYS A 1 203 ? -10.699 9.965 36.804 1.00 60.72 203 CYS A O 1
ATOM 1657 N N . HIS A 1 204 ? -11.217 8.393 35.298 1.00 59.59 204 HIS A N 1
ATOM 1658 C CA . HIS A 1 204 ? -12.003 7.589 36.242 1.00 59.59 204 HIS A CA 1
ATOM 1659 C C . HIS A 1 204 ? -11.120 6.868 37.271 1.00 59.59 204 HIS A C 1
ATOM 1661 O O . HIS A 1 204 ? -11.550 6.674 38.411 1.00 59.59 204 HIS A O 1
ATOM 1667 N N . VAL A 1 205 ? -9.890 6.489 36.907 1.00 58.03 205 VAL A N 1
ATOM 1668 C CA . VAL A 1 205 ? -8.897 5.938 37.845 1.00 58.03 205 VAL A CA 1
ATOM 1669 C C . VAL A 1 205 ? -8.438 7.007 38.838 1.00 58.03 205 VAL A C 1
ATOM 1671 O O . VAL A 1 205 ? -8.366 6.722 40.034 1.00 58.03 205 VAL A O 1
ATOM 1674 N N . ILE A 1 206 ? -8.193 8.235 38.369 1.00 56.25 206 ILE A N 1
ATOM 1675 C CA . ILE A 1 206 ? -7.805 9.370 39.222 1.00 56.25 206 ILE A CA 1
ATOM 1676 C C . ILE A 1 206 ? -8.940 9.726 40.196 1.00 56.25 206 ILE A C 1
ATOM 1678 O O . ILE A 1 206 ? -8.706 9.797 41.400 1.00 56.25 206 ILE A O 1
ATOM 1682 N N . ASN A 1 207 ? -10.187 9.829 39.720 1.00 53.72 207 ASN A N 1
ATOM 1683 C CA . ASN A 1 207 ? -11.338 10.145 40.578 1.00 53.72 207 ASN A CA 1
ATOM 1684 C C . ASN A 1 207 ? -11.609 9.068 41.647 1.00 53.72 207 ASN A C 1
ATOM 1686 O O . ASN A 1 207 ? -11.971 9.404 42.775 1.00 53.72 207 ASN A O 1
ATOM 1690 N N . LYS A 1 208 ? -11.391 7.777 41.342 1.00 52.72 208 LYS A N 1
ATOM 1691 C CA . LYS A 1 208 ? -11.490 6.685 42.335 1.00 52.72 208 LYS A CA 1
ATOM 1692 C C . LYS A 1 208 ? -10.360 6.695 43.373 1.00 52.72 208 LYS A C 1
ATOM 1694 O O . LYS A 1 208 ? -10.526 6.088 44.426 1.00 52.72 208 LYS A O 1
ATOM 1699 N N . LYS A 1 209 ? -9.230 7.355 43.095 1.00 46.59 209 LYS A N 1
ATOM 1700 C CA . LYS A 1 209 ? -8.097 7.525 44.024 1.00 46.59 209 LYS A CA 1
ATOM 1701 C C . LYS A 1 209 ? -8.151 8.833 44.829 1.00 46.59 209 LYS A C 1
ATOM 1703 O O . LYS A 1 209 ? -7.197 9.142 45.532 1.00 46.59 209 LYS A O 1
ATOM 1708 N N . GLY A 1 210 ? -9.276 9.547 44.788 1.00 45.97 210 GLY A N 1
ATOM 1709 C CA . GLY A 1 210 ? -9.525 10.723 45.618 1.00 45.97 210 GLY A CA 1
ATOM 1710 C C . GLY A 1 210 ? -9.568 12.009 44.804 1.00 45.97 210 GLY A C 1
ATOM 1711 O O . GLY A 1 210 ? -8.544 12.644 44.587 1.00 45.97 210 GLY A O 1
ATOM 1712 N N . ARG A 1 211 ? -10.779 12.376 44.368 1.00 37.62 211 ARG A N 1
ATOM 1713 C CA . ARG A 1 211 ? -11.357 13.737 44.295 1.00 37.62 211 ARG A CA 1
ATOM 1714 C C . ARG A 1 211 ? -12.625 13.661 43.441 1.00 37.62 211 ARG A C 1
ATOM 1716 O O . ARG A 1 211 ? -12.610 13.188 42.309 1.00 37.62 211 ARG A O 1
ATOM 1723 N N . THR A 1 212 ? -13.749 14.088 44.003 1.00 34.31 212 THR A N 1
ATOM 1724 C CA . THR A 1 212 ? -15.039 14.159 43.311 1.00 34.31 212 THR A CA 1
ATOM 1725 C C . THR A 1 212 ? -15.095 15.404 42.434 1.00 34.31 212 THR A C 1
ATOM 1727 O O . THR A 1 212 ? -15.270 16.509 42.941 1.00 34.31 212 THR A O 1
ATOM 1730 N N . CYS A 1 213 ? -15.027 15.225 41.118 1.00 36.06 213 CYS A N 1
ATOM 1731 C CA . CYS A 1 213 ? -15.453 16.239 40.156 1.00 36.06 213 CYS A CA 1
ATOM 1732 C C . CYS A 1 213 ? -16.778 15.781 39.540 1.00 36.06 213 CYS A C 1
ATOM 1734 O O . CYS A 1 213 ? -16.858 14.675 39.004 1.00 36.06 213 CYS A O 1
ATOM 1736 N N . LYS A 1 214 ? -17.828 16.610 39.649 1.00 34.56 214 LYS A N 1
ATOM 1737 C CA . LYS A 1 214 ? -19.176 16.337 39.124 1.00 34.56 214 LYS A CA 1
ATOM 1738 C C . LYS A 1 214 ? -19.091 15.949 37.644 1.00 34.56 214 LYS A C 1
ATOM 1740 O O . LYS A 1 214 ? -18.868 16.800 36.784 1.00 34.56 214 LYS A O 1
ATOM 1745 N N . SER A 1 215 ? -19.275 14.669 37.339 1.00 40.28 215 SER A N 1
ATOM 1746 C CA . SER A 1 215 ? -19.418 14.214 35.964 1.00 40.28 215 SER A CA 1
ATOM 1747 C C . SER A 1 215 ? -20.790 14.651 35.453 1.00 40.28 215 SER A C 1
ATOM 1749 O O . SER A 1 215 ? -21.830 14.324 36.027 1.00 40.28 215 SER A O 1
ATOM 1751 N N . 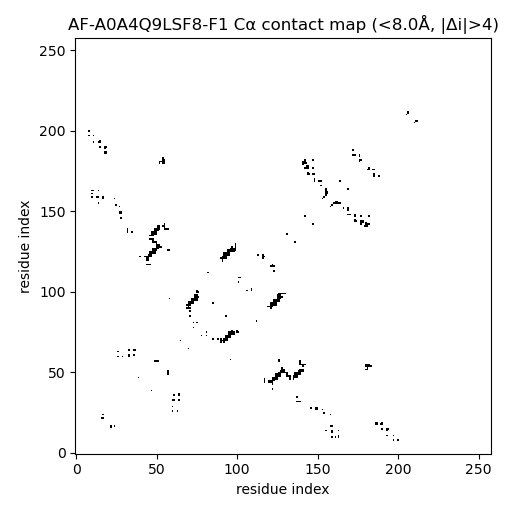LYS A 1 216 ? -20.814 15.402 34.349 1.00 34.41 216 LYS A N 1
ATOM 1752 C CA . LYS A 1 216 ? -22.023 15.488 33.528 1.00 34.41 216 LYS A CA 1
ATOM 1753 C C . LYS A 1 216 ? -22.343 14.057 33.090 1.00 34.41 216 LYS A C 1
ATOM 1755 O O . LYS A 1 216 ? -21.527 13.439 32.409 1.00 34.41 216 LYS A O 1
ATOM 1760 N N . LYS A 1 217 ? -23.501 13.528 33.501 1.00 28.16 217 LYS A N 1
ATOM 1761 C CA . LYS A 1 217 ? -24.086 12.303 32.937 1.00 28.16 217 LYS A CA 1
ATOM 1762 C C . LYS A 1 217 ? -24.198 12.503 31.425 1.00 28.16 217 LYS A C 1
ATOM 1764 O O . LYS A 1 217 ? -25.126 13.153 30.957 1.00 28.16 217 LYS A O 1
ATOM 1769 N N . PHE A 1 218 ? -23.256 11.963 30.663 1.00 33.50 218 PHE A N 1
ATOM 1770 C CA . PHE A 1 218 ? -23.478 11.704 29.251 1.00 33.50 218 PHE A CA 1
ATOM 1771 C C . PHE A 1 218 ? -23.925 10.259 29.145 1.00 33.50 218 PHE A C 1
ATOM 1773 O O . PHE A 1 218 ? -23.207 9.338 29.529 1.00 33.50 218 PHE A O 1
ATOM 1780 N N . ASN A 1 219 ? -25.177 10.106 28.723 1.00 30.88 219 ASN A N 1
ATOM 1781 C CA . ASN A 1 219 ? -25.824 8.823 28.546 1.00 30.88 219 ASN A CA 1
ATOM 1782 C C . ASN A 1 219 ? -24.934 7.897 27.716 1.00 30.88 219 ASN A C 1
ATOM 1784 O O . ASN A 1 219 ? -24.502 8.251 26.618 1.00 30.88 219 ASN A O 1
ATOM 1788 N N . LEU A 1 220 ? -24.707 6.710 28.281 1.00 36.38 220 LEU A N 1
ATOM 1789 C CA . LEU A 1 220 ? -24.504 5.453 27.573 1.00 36.38 220 LEU A CA 1
ATOM 1790 C C . LEU A 1 220 ? -25.148 5.530 26.182 1.00 36.38 220 LEU A C 1
ATOM 1792 O O . LEU A 1 220 ? -26.352 5.774 26.073 1.00 36.38 220 LEU A O 1
ATOM 1796 N N . ILE A 1 221 ? -24.366 5.296 25.127 1.00 38.06 221 ILE A N 1
ATOM 1797 C CA . ILE A 1 221 ? -24.923 4.934 23.823 1.00 38.06 221 ILE A CA 1
ATOM 1798 C C . ILE A 1 221 ? -25.493 3.523 24.005 1.00 38.06 221 ILE A C 1
ATOM 1800 O O . ILE A 1 221 ? -24.854 2.528 23.709 1.00 38.06 221 ILE A O 1
ATOM 1804 N N . HIS A 1 222 ? -26.679 3.439 24.596 1.00 34.59 222 HIS A N 1
ATOM 1805 C CA . HIS A 1 222 ? -27.524 2.262 24.569 1.00 34.59 222 HIS A CA 1
ATOM 1806 C C . HIS A 1 222 ? -28.817 2.671 23.879 1.00 34.59 222 HIS A C 1
ATOM 1808 O O . HIS A 1 222 ? -29.448 3.641 24.285 1.00 34.59 222 HIS A O 1
ATOM 1814 N N . LYS A 1 223 ? -29.148 1.906 22.832 1.00 42.09 223 LYS A N 1
ATOM 1815 C CA . LYS A 1 223 ? -30.490 1.583 22.328 1.00 42.09 223 LYS A CA 1
ATOM 1816 C C . LYS A 1 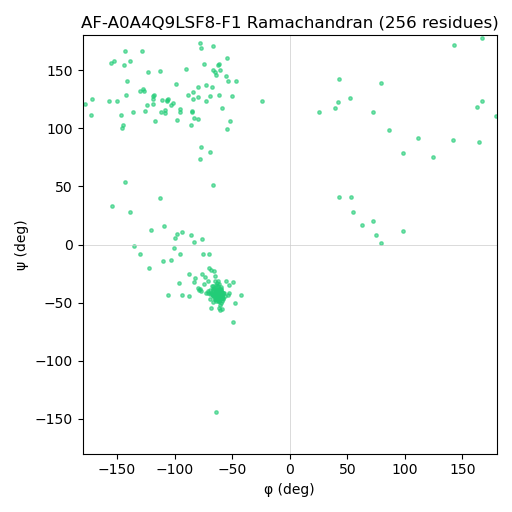223 ? -31.523 2.723 22.353 1.00 42.09 223 LYS A C 1
ATOM 1818 O O . LYS A 1 223 ? -31.994 3.132 23.405 1.00 42.09 223 LYS A O 1
ATOM 1823 N N . ASN A 1 224 ? -31.980 3.086 21.151 1.00 36.91 224 ASN A N 1
ATOM 1824 C CA . ASN A 1 224 ? -33.137 3.939 20.823 1.00 36.91 224 ASN A CA 1
ATOM 1825 C C . ASN A 1 224 ? -32.811 5.403 20.505 1.00 36.91 224 ASN A C 1
ATOM 1827 O O . ASN A 1 224 ? -33.064 6.307 21.296 1.00 36.91 224 ASN A O 1
ATOM 1831 N N . LYS A 1 225 ? -32.335 5.653 19.276 1.00 37.72 225 LYS A N 1
ATOM 1832 C CA . LYS A 1 225 ? -32.522 6.959 18.615 1.00 37.72 225 LYS A CA 1
ATOM 1833 C C . LYS A 1 225 ? -32.490 6.919 17.080 1.00 37.72 225 LYS A C 1
ATOM 1835 O O . LYS A 1 225 ? -32.058 7.880 16.452 1.00 37.72 225 LYS A O 1
ATOM 1840 N N . ILE A 1 226 ? -32.965 5.826 16.473 1.00 40.22 226 ILE A N 1
ATOM 1841 C CA . ILE A 1 226 ? -33.229 5.771 15.018 1.00 40.22 226 ILE A CA 1
ATOM 1842 C C . ILE A 1 226 ? -34.697 5.412 14.705 1.00 40.22 226 ILE A C 1
ATOM 1844 O O . ILE A 1 226 ? -35.207 5.816 13.668 1.00 40.22 226 ILE A O 1
ATOM 1848 N N . SER A 1 227 ? -35.455 4.809 15.626 1.00 33.44 227 SER A N 1
ATOM 1849 C CA . SER A 1 227 ? -36.856 4.417 15.384 1.00 33.44 227 SER A CA 1
ATOM 1850 C C . SER A 1 227 ? -37.925 5.499 15.637 1.00 33.44 227 SER A C 1
ATOM 1852 O O . SER A 1 227 ? -39.109 5.196 15.564 1.00 33.44 227 SER A O 1
ATOM 1854 N N . SER A 1 228 ? -37.569 6.765 15.893 1.00 32.28 228 SER A N 1
ATOM 1855 C CA . SER A 1 228 ? -38.557 7.830 16.185 1.00 32.28 228 SER A CA 1
ATOM 1856 C C . SER A 1 228 ? -38.551 9.032 15.234 1.00 32.28 228 SER A C 1
ATOM 1858 O O . SER A 1 228 ? -39.205 10.030 15.520 1.00 32.28 228 SER A O 1
ATOM 1860 N N . LYS A 1 229 ? -37.875 8.953 14.078 1.00 32.59 229 LYS A N 1
ATOM 1861 C CA . LYS A 1 229 ? -37.973 9.993 13.031 1.00 32.59 229 LYS A CA 1
ATOM 1862 C C . LYS A 1 229 ? -38.921 9.664 11.870 1.00 32.59 229 LYS A C 1
ATOM 1864 O O . LYS A 1 229 ? -39.000 10.461 10.947 1.00 32.59 229 LYS A O 1
ATOM 1869 N N . ILE A 1 230 ? -39.664 8.554 11.929 1.00 35.44 230 ILE A N 1
ATOM 1870 C CA . ILE A 1 230 ? -40.609 8.175 10.858 1.00 35.44 230 ILE A CA 1
ATOM 1871 C C . ILE A 1 230 ? -42.082 8.453 11.206 1.00 35.44 230 ILE A C 1
ATOM 1873 O O . ILE A 1 230 ? -42.894 8.521 10.300 1.00 35.44 230 ILE A O 1
ATOM 1877 N N . ASN A 1 231 ? -42.460 8.740 12.457 1.00 35.28 231 ASN A N 1
ATOM 1878 C CA . ASN A 1 231 ? -43.864 9.043 12.765 1.00 35.28 231 ASN A CA 1
ATOM 1879 C C . ASN A 1 231 ? -44.024 10.249 13.695 1.00 35.28 231 ASN A C 1
ATOM 1881 O O . ASN A 1 231 ? -43.668 10.170 14.869 1.00 35.28 231 ASN A O 1
ATOM 1885 N N . LYS A 1 232 ? -44.628 11.311 13.134 1.00 30.80 232 LYS A N 1
ATOM 1886 C CA . LYS A 1 232 ? -45.290 12.491 13.742 1.00 30.80 232 LYS A CA 1
ATOM 1887 C C . LYS A 1 232 ? -44.737 13.840 13.273 1.00 30.80 232 LYS A C 1
ATOM 1889 O O . LYS A 1 232 ? -44.112 14.570 14.033 1.00 30.80 232 LYS A O 1
ATOM 1894 N N . LYS A 1 233 ? -45.100 14.211 12.046 1.00 28.28 233 LYS A N 1
ATOM 1895 C CA . LYS A 1 233 ? -45.736 15.505 11.756 1.00 28.28 233 LYS A CA 1
ATOM 1896 C C . LYS A 1 233 ? -46.745 15.271 10.637 1.00 28.28 233 LYS A C 1
ATOM 1898 O O . LYS A 1 233 ? -46.335 15.043 9.508 1.00 28.28 233 LYS A O 1
ATOM 1903 N N . ASN A 1 234 ? -48.024 15.208 11.005 1.00 27.20 234 ASN A N 1
ATOM 1904 C CA . ASN A 1 234 ? -49.149 15.858 10.322 1.00 27.20 234 ASN A CA 1
ATOM 1905 C C . ASN A 1 234 ? -50.464 15.248 10.812 1.00 27.20 234 ASN A C 1
ATOM 1907 O O . ASN A 1 234 ? -50.984 14.309 10.229 1.00 27.20 234 ASN A O 1
ATOM 1911 N N . THR A 1 235 ? -50.999 15.821 11.886 1.00 25.14 235 THR A N 1
ATOM 1912 C CA . THR A 1 235 ? -52.443 15.859 12.130 1.00 25.14 235 THR A CA 1
ATOM 1913 C C . THR A 1 235 ? -52.747 17.177 12.823 1.00 25.14 235 THR A C 1
ATOM 1915 O O . THR A 1 235 ? -52.506 17.283 14.022 1.00 25.14 235 THR A O 1
ATOM 1918 N N . VAL A 1 236 ? -53.237 18.158 12.064 1.00 25.33 236 VAL A N 1
ATOM 1919 C CA . VAL A 1 236 ? -54.382 18.997 12.448 1.00 25.33 236 VAL A CA 1
ATOM 1920 C C . VAL A 1 236 ? -55.130 19.330 11.149 1.00 25.33 236 VAL A C 1
ATOM 1922 O O . VAL A 1 236 ? -54.589 20.004 10.276 1.00 25.33 236 VAL A O 1
ATOM 1925 N N . ASN A 1 237 ? -56.337 18.773 11.030 1.00 25.77 237 ASN A N 1
ATOM 1926 C CA . ASN A 1 237 ? -57.402 19.171 10.104 1.00 25.77 237 ASN A CA 1
ATOM 1927 C C . ASN A 1 237 ? -57.830 20.619 10.371 1.00 25.77 237 ASN A C 1
ATOM 1929 O O . ASN A 1 237 ? -57.812 21.011 11.531 1.00 25.77 237 ASN A O 1
ATOM 1933 N N . VAL A 1 238 ? -58.291 21.344 9.344 1.00 26.12 238 VAL A N 1
ATOM 1934 C CA . VAL A 1 238 ? -59.668 21.883 9.220 1.00 26.12 238 VAL A CA 1
ATOM 1935 C C . VAL A 1 238 ? -59.830 22.483 7.808 1.00 26.12 238 VAL A C 1
ATOM 1937 O O . VAL A 1 238 ? -59.187 23.467 7.463 1.00 26.12 238 VAL A O 1
ATOM 1940 N N . ASP A 1 239 ? -60.659 21.803 7.017 1.00 24.28 239 ASP A N 1
ATOM 1941 C CA . ASP A 1 239 ? -61.720 22.253 6.103 1.00 24.28 239 ASP A CA 1
ATOM 1942 C C . ASP A 1 239 ? -61.590 23.453 5.136 1.00 24.28 239 ASP A C 1
ATOM 1944 O O . ASP A 1 239 ? -61.197 24.564 5.477 1.00 24.28 239 ASP A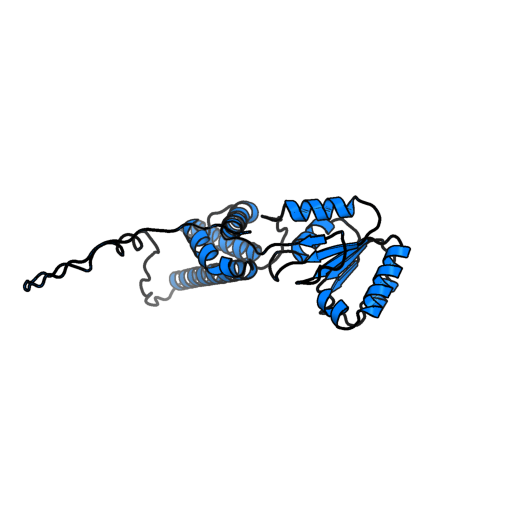 O 1
ATOM 1948 N N . ASN A 1 240 ? -62.204 23.203 3.965 1.00 25.12 240 ASN A N 1
ATOM 1949 C CA . ASN A 1 240 ? -62.917 24.118 3.056 1.00 25.12 240 ASN A CA 1
ATOM 1950 C C . ASN A 1 240 ? -62.128 24.905 1.991 1.00 25.12 240 ASN A C 1
ATOM 1952 O O . ASN A 1 240 ? -61.699 26.028 2.224 1.00 25.12 240 ASN A O 1
ATOM 1956 N N . LYS A 1 241 ? -62.132 24.402 0.743 1.00 26.52 241 LYS A N 1
ATOM 1957 C CA . LYS A 1 241 ? -63.027 24.849 -0.361 1.00 26.52 241 LYS A CA 1
ATOM 1958 C C . LYS A 1 241 ? -62.506 24.390 -1.735 1.00 26.52 241 LYS A C 1
ATOM 1960 O O . LYS A 1 241 ? -61.430 24.776 -2.164 1.00 26.52 241 LYS A O 1
ATOM 1965 N N . ILE A 1 242 ? -63.328 23.576 -2.398 1.00 26.23 242 ILE A N 1
ATOM 1966 C CA . ILE A 1 242 ? -63.788 23.683 -3.796 1.00 26.23 242 ILE A CA 1
ATOM 1967 C C . ILE A 1 242 ? -62.866 24.461 -4.765 1.00 26.23 242 ILE A C 1
ATOM 1969 O O . ILE A 1 242 ? -62.807 25.685 -4.702 1.00 26.23 242 ILE A O 1
ATOM 1973 N N . ASN A 1 243 ? -62.286 23.769 -5.754 1.00 26.33 243 ASN A N 1
ATOM 1974 C CA . ASN A 1 243 ? -62.601 24.020 -7.169 1.00 26.33 243 ASN A CA 1
ATOM 1975 C C . ASN A 1 243 ? -61.970 22.968 -8.098 1.00 26.33 243 ASN A C 1
ATOM 1977 O O . ASN A 1 243 ? -60.769 22.717 -8.100 1.00 26.33 243 ASN A O 1
ATOM 1981 N N . THR A 1 244 ? -62.853 22.375 -8.892 1.00 26.78 244 THR A N 1
ATOM 1982 C CA . THR A 1 244 ? -62.648 21.637 -10.141 1.00 26.78 244 THR A CA 1
ATOM 1983 C C . THR A 1 244 ? -61.729 22.362 -11.122 1.00 26.78 244 THR A C 1
ATOM 1985 O O . THR A 1 244 ? -61.950 23.549 -11.312 1.00 26.78 244 THR A O 1
ATOM 1988 N N . VAL A 1 245 ? -60.845 21.642 -11.830 1.00 26.91 245 VAL A N 1
ATOM 1989 C CA . VAL A 1 245 ? -60.672 21.710 -13.301 1.00 26.91 245 VAL A CA 1
ATOM 1990 C C . VAL A 1 245 ? -60.022 20.394 -13.781 1.00 26.91 245 VAL A C 1
ATOM 1992 O O . VAL A 1 245 ? -58.973 19.986 -13.289 1.00 26.91 245 VAL A O 1
ATOM 1995 N N . ASN A 1 246 ? -60.707 19.733 -14.718 1.00 25.09 246 ASN A N 1
ATOM 1996 C CA . ASN A 1 246 ? -60.277 18.591 -15.536 1.00 25.09 246 ASN A CA 1
ATOM 1997 C C . ASN A 1 246 ? -59.153 18.959 -16.526 1.00 25.09 246 ASN A C 1
ATOM 1999 O O . ASN A 1 246 ? -58.926 20.137 -16.761 1.00 25.09 246 ASN A O 1
ATOM 2003 N N . VAL A 1 247 ? -58.573 17.933 -17.172 1.00 29.14 247 VAL A N 1
ATOM 2004 C CA . VAL A 1 247 ? -58.017 17.848 -18.557 1.00 29.14 247 VAL A CA 1
ATOM 2005 C C . VAL A 1 247 ? -56.744 16.985 -18.485 1.00 29.14 247 VAL A C 1
ATOM 2007 O O . VAL A 1 247 ? -55.717 17.403 -17.967 1.00 29.14 247 VAL A O 1
ATOM 2010 N N . GLU A 1 248 ? -56.866 15.668 -18.657 1.00 26.14 248 GLU A N 1
ATOM 2011 C CA . GLU A 1 248 ? -56.749 14.919 -19.927 1.00 26.14 248 GLU A CA 1
ATOM 2012 C C . GLU A 1 248 ? -55.321 14.789 -20.504 1.00 26.14 248 GLU A C 1
ATOM 2014 O O . GLU A 1 248 ? -54.717 15.740 -20.981 1.00 26.14 248 GLU A O 1
ATOM 2019 N N . ASN A 1 249 ? -54.854 13.533 -20.510 1.00 26.53 249 ASN A N 1
ATOM 2020 C CA . ASN A 1 249 ? -54.264 12.775 -21.626 1.00 26.53 249 ASN A CA 1
ATOM 2021 C C . ASN A 1 249 ? -53.264 13.431 -22.603 1.00 26.53 249 ASN A C 1
ATOM 2023 O O . ASN A 1 249 ? -53.639 14.254 -23.433 1.00 26.53 249 ASN A O 1
ATOM 2027 N N . LYS A 1 250 ? -52.065 12.826 -22.684 1.00 29.03 250 LYS A N 1
ATOM 2028 C CA . LYS A 1 250 ? -51.425 12.230 -23.895 1.00 29.03 250 LYS A CA 1
ATOM 2029 C C . LYS A 1 250 ? -50.048 11.667 -23.483 1.00 29.03 250 LYS A C 1
ATOM 2031 O O . LYS A 1 250 ? -49.248 12.394 -22.917 1.00 29.03 250 LYS A O 1
ATOM 2036 N N . LYS A 1 251 ? -49.832 10.346 -23.450 1.00 28.23 251 LYS A N 1
ATOM 2037 C CA . LYS A 1 251 ? -49.406 9.432 -24.539 1.00 28.23 251 LYS A CA 1
ATOM 2038 C C . LYS A 1 251 ? -48.137 9.862 -25.301 1.00 28.23 251 LYS A C 1
ATOM 2040 O O . LYS A 1 251 ? -48.154 10.902 -25.948 1.00 28.23 251 LYS A O 1
ATOM 2045 N N . ASN A 1 252 ? -47.190 8.908 -25.340 1.00 26.86 252 ASN A N 1
ATOM 2046 C CA . ASN A 1 252 ? -46.154 8.652 -26.360 1.00 26.86 252 ASN A CA 1
ATOM 2047 C C . ASN A 1 252 ? -44.909 9.574 -26.301 1.00 26.86 252 ASN A C 1
ATOM 2049 O O . ASN A 1 252 ? -45.045 10.759 -26.052 1.00 26.86 252 ASN A O 1
ATOM 2053 N N . ASN A 1 253 ? -43.658 9.140 -26.487 1.00 29.11 253 ASN A N 1
ATOM 2054 C CA . ASN A 1 253 ? -43.098 8.024 -27.249 1.00 29.11 253 ASN A CA 1
ATOM 2055 C C . ASN A 1 253 ? -41.730 7.592 -26.679 1.00 29.11 253 ASN A C 1
ATOM 2057 O O . ASN A 1 253 ? -41.009 8.387 -26.080 1.00 29.11 253 ASN A O 1
ATOM 2061 N N . GLU A 1 254 ? -41.395 6.333 -26.953 1.00 30.67 254 GLU A N 1
ATOM 2062 C CA . GLU A 1 254 ? -40.050 5.750 -26.962 1.00 30.67 254 GLU A CA 1
ATOM 2063 C C . GLU A 1 254 ? -39.085 6.525 -27.883 1.00 30.67 254 GLU A C 1
ATOM 2065 O O . GLU A 1 254 ? -39.544 7.229 -28.779 1.00 30.67 254 GLU A O 1
ATOM 2070 N N . ILE A 1 255 ? -37.768 6.354 -27.691 1.00 31.22 255 ILE A N 1
ATOM 2071 C CA . ILE A 1 255 ? -36.770 6.019 -28.735 1.00 31.22 255 ILE A CA 1
ATOM 2072 C C . ILE A 1 255 ? -35.381 5.866 -28.073 1.00 31.22 255 ILE A C 1
ATOM 2074 O O . ILE A 1 255 ? -34.860 6.784 -27.442 1.00 31.22 255 ILE A O 1
ATOM 2078 N N . TYR A 1 256 ? -34.808 4.671 -28.240 1.00 33.47 256 TYR A N 1
ATOM 2079 C CA . TYR A 1 256 ? -33.379 4.340 -28.157 1.00 33.47 256 TYR A CA 1
ATOM 2080 C C . TYR A 1 256 ? -32.652 4.883 -29.384 1.00 33.47 256 TYR A C 1
ATOM 2082 O O . TYR A 1 256 ? -33.157 4.592 -30.462 1.00 33.47 256 TYR A O 1
ATOM 2090 N N . ILE A 1 257 ? -31.457 5.481 -29.259 1.00 34.41 257 ILE A N 1
ATOM 2091 C CA . ILE A 1 257 ? -30.400 5.404 -30.294 1.00 34.41 257 ILE A CA 1
ATOM 2092 C C . ILE A 1 257 ? -29.001 5.486 -29.638 1.00 34.41 257 ILE A C 1
ATOM 2094 O O . ILE A 1 257 ? -28.724 6.446 -28.924 1.00 34.41 257 ILE A O 1
ATOM 2098 N N . GLU A 1 258 ? -28.218 4.435 -29.928 1.00 38.50 258 GLU A N 1
ATOM 2099 C CA . GLU A 1 258 ? -26.744 4.242 -30.018 1.00 38.50 258 GLU A CA 1
ATOM 2100 C C . GLU A 1 258 ? -25.791 4.660 -28.885 1.00 38.50 258 GLU A C 1
ATOM 2102 O O . GLU A 1 258 ? -25.566 5.865 -28.645 1.00 38.50 258 GLU A O 1
#

Secondary structure (DSSP, 8-state):
-HHHHHHHHHHHHHHHHHHHS-SSPPP-S-HHHHHHHHHHHHS-S-EEEEEE-TTSSHHHHHHHHGGGS--EEEETTT-S-HHHHHHH--SSEEEEESHHHHHHHHHHHHHHHHHHHHHTT-EEEEE-SS---SSSEEEEPPPPHHHHHHHHHHHIIIII-S-SS-HHHHHHHHHHHGGG--HHHHHHHHHHHHHHHHHHHHHHHHHHTT------------S-SSTTSSS-S-------------------------

Nearest PDB structures (foldseek):
  1tue-assembly3_F  TM=4.585E-01  e=9.061E-03  human papillomavirus 18
  5bo9-assembly1_B  TM=2.123E-01  e=1.314E+00  Homo sapiens
  5bo7-assembly1_A  TM=2.022E-01  e=1.042E+00  Homo sapiens
  5bo9-assembly1_A  TM=2.113E-01  e=1.859E+00  Homo sapiens
  5bo6-assembly1_A  TM=1.778E-01  e=1.314E+00  Homo sapiens

Sequence (258 aa):
MKIKQKELEKSLLKANKVFRRSIDQRIYGREHETRKIKEFIETGSGILNICGNPGSGKTFCVLKVLKNTNFLYVNCLVEENIIEEINKYKGLMVVIDEFDKFYMNKKGVCVGLLNKLKERMCKVITISNYLLFCDCSVVFKPYSYEDFVFILSKKIEDEIGEEIVEKGVVEVISRKHSHHGDIRKAFEFILKLINKKSKEVECHVINKKGRTCKSKKFNLIHKNKISSKINKKNTVNVDNKINTVNVENKKNNEIYIE

Mean predicted aligned error: 13.37 Å

Radius of gyration: 27.86 Å; Cα contacts (8 Å, |Δi|>4): 271; chains: 1; bounding box: 89×39×76 Å

Solvent-accessible surface area (backbone atoms only — not comparable to full-atom values): 15748 Å² total; per-residue (Å²): 116,72,63,69,52,55,50,49,53,53,50,50,51,48,46,47,49,63,58,72,45,86,71,83,67,77,89,65,94,46,67,70,62,50,48,53,54,49,52,52,69,71,45,75,64,46,61,41,37,32,23,26,52,76,55,40,49,66,71,59,49,53,54,60,73,43,68,89,54,81,63,48,81,45,46,52,86,76,49,89,59,57,68,59,56,58,69,71,51,83,69,53,29,39,38,35,34,50,36,44,61,45,40,74,76,39,46,70,60,47,54,54,50,51,50,55,35,52,76,67,50,22,30,34,38,37,30,21,52,80,55,83,87,57,91,49,58,47,77,39,63,57,38,46,50,66,45,41,40,50,40,56,49,49,48,35,51,75,74,58,67,54,87,86,66,56,69,72,56,46,50,54,47,18,70,72,38,28,87,75,11,28,54,57,61,43,39,54,50,51,45,52,53,49,54,52,52,53,52,52,52,53,53,53,54,49,41,75,72,72,52,93,69,90,72,78,87,72,76,74,97,64,88,87,87,75,88,71,83,85,74,89,89,87,87,80,88,83,88,88,79,91,80,90,82,89,85,81,91,80,83,89,80,89,85,89,82,136

Organism: NCBI:txid1176355

InterPro domains:
  IPR027417 P-loop containing nucleoside triphosphate hydrolase [G3DSA:3.40.50.300] (9-87)
  IPR027417 P-loop containing nucleoside triphosphate hydrolase [SSF52540] (24-195)
  IPR050311 Origin recognition complex 1/Cell division control protein 6 [PTHR10763] (92-236)

pLDDT: mean 76.53, std 23.58, range [24.28, 96.06]

Foldseek 3Di:
DVVVLVVLLVLLVLLLDLLVDDDPDDDAPCPPVLVLLLVLVVDFFDEEEEEAAPQLCRVVSNCVSCVPPDEAEEEPVPDPPVQVVLVPDPDQEYEYEQCVVVCVVCVVVVVVSVVVSVVSRHYYYYYHHDDDDDPNYDYRYQAALVRQLRSVVCSCCPRSVDCSDDSVRSSVLSVVPSPRSRNSSSSVVVSVVSVVVSVVSVVVVVVVVDDDDDDDPDDDPDDDDPPPPPDDDDDDDDDDDDDDDDDDDDDDDDDDDD